Protein AF-A0AAX3BDI0-F1 (afdb_monomer_lite)

Foldseek 3Di:
DDDDDDDDDDDDDDDDDDDDDDDDDDDDDDDPDPPPDDDDDDDDDDPPPDDDDPDPDPDDDDDDDWAWAWKKKKKADPVGDIDIDIGGPPDDPDDDDDDPDFAKIKIWMWIATPVGDIDIDIDIDGGDPLFDWDWDDDPPYDTRTDRPPCVQWAWKAQQLDPCSQQPPSHWAGKDAPDPDWDWDQDPPHIWTWFWQQDWLRMKGWQRFQPALWKKKKWKKAWFPQDFWQEADCADFFKWKDDDQWIWTWGAHQPQLQQAGGTWTFQAGRNPTDIFHLGRHGTDGNCVVPVVDRGDIKMWMKIAHLCADPLRHGIFIDINLDTRGDSPDDPPDHSVGRDTDRIIMMGGIDRDDPGITMTIGTIIMGSHGDSGDPD

Secondary structure (DSSP, 8-state):
--------------------------------------------------S-----PPPP-----PPEEEEEEEEEETTS-EEEEEEETTS-S-------S-EEEEEEEEEEETT--EEEEEEEEEE-TT---EEEEETTTEEEEE----TTEEEEE--SSHHHHHS-SBS--EEESSS--EEEE-SSSEEEEEETT-TTSEEEEEEEE--SEEEEEEEEEEES--SBPPSS-S-EEEEEEETTEEEEEEEES--SSS-EEEEEEEEETTSS-EEEEESSS--BGGGT-TT-TTS-EEEEEEEETT--TTS-SEEEEETTEE-S-TTS---S-TT----EEEEEEEEEE---SS-EEEEEEEEEESS-------

pLDDT: mean 76.0, std 21.39, range [24.3, 98.38]

Organism: NCBI:txid2828656

Sequence (374 aa):
MKTSKWWLVLGMVLVLLGGCGLNPASDSSEEVYDLEKATVVVELSTGNVSGGGSGISPSVIEVEELLIMGATIALSNSLGWGEVKSWTRGDPMVFTFQVPRKGIYTLTVTDWDTAGHTNVATAVIHVAAGSNYRIRVTLGGVIYIEGEDLSGLTFYSSFDDLGSTLSPLVGPRGYATTTNLSFVAGKFGNAYYAPYNVDFGIVYSNFVLPSTEGCIEFWAKLVNPPVNIPVGDAPVFVRIGEGNYEYRVLFNANDGVGGSGLCGNVHASGDGLAMVTLATGGSRYSDILSSGVTNWNHYALVWRSDGFEDGRRARLYLNGQVVSPSSYRDTLGPADIPGFTNAVIQILQNVNSSGGVIIDELRIWSYAKTNFSL

Structure (mmCIF, N/CA/C/O backbone):
data_AF-A0AAX3BDI0-F1
#
_entry.id   AF-A0AAX3BDI0-F1
#
loop_
_atom_site.group_PDB
_atom_site.id
_atom_site.type_symbol
_atom_site.label_atom_id
_atom_site.label_alt_id
_atom_site.label_comp_id
_atom_site.label_asym_id
_atom_site.label_entity_id
_atom_site.label_seq_id
_atom_site.pdbx_PDB_ins_code
_atom_site.Cartn_x
_atom_site.Cartn_y
_atom_site.Cartn_z
_atom_site.occupancy
_atom_site.B_iso_or_equiv
_atom_site.auth_seq_id
_atom_site.auth_comp_id
_atom_site.auth_asym_id
_atom_site.auth_atom_id
_atom_site.pdbx_PDB_model_num
ATOM 1 N N . MET A 1 1 ? 18.589 -45.423 75.279 1.00 33.47 1 MET A N 1
ATOM 2 C CA . MET A 1 1 ? 20.052 -45.631 75.225 1.00 33.47 1 MET A CA 1
ATOM 3 C C . MET A 1 1 ? 20.564 -45.129 73.883 1.00 33.47 1 MET A C 1
ATOM 5 O O . MET A 1 1 ? 20.034 -45.576 72.882 1.00 33.47 1 MET A O 1
ATOM 9 N N . LYS A 1 2 ? 21.562 -44.228 73.929 1.00 30.11 2 LYS A N 1
ATOM 10 C CA . LYS A 1 2 ? 22.650 -43.975 72.952 1.00 30.11 2 LYS A CA 1
ATOM 11 C C . LYS A 1 2 ? 22.264 -43.580 71.503 1.00 30.11 2 LYS A C 1
ATOM 13 O O . LYS A 1 2 ? 21.779 -44.413 70.761 1.00 30.11 2 LYS A O 1
ATOM 18 N N . THR A 1 3 ? 22.317 -42.274 71.163 1.00 32.31 3 THR A N 1
ATOM 19 C CA . THR A 1 3 ? 23.408 -41.529 70.436 1.00 32.31 3 THR A CA 1
ATOM 20 C C . THR A 1 3 ? 23.387 -41.782 68.911 1.00 32.31 3 THR A C 1
ATOM 22 O O . THR A 1 3 ? 23.175 -42.915 68.528 1.00 32.31 3 THR A O 1
ATOM 25 N N . SER A 1 4 ? 23.604 -40.862 67.957 1.00 29.31 4 SER A N 1
ATOM 26 C CA . SER A 1 4 ? 24.269 -39.543 67.924 1.00 29.31 4 SER A CA 1
ATOM 27 C C . SER A 1 4 ? 24.145 -38.883 66.528 1.00 29.31 4 SER A C 1
ATOM 29 O O . SER A 1 4 ? 24.325 -39.558 65.526 1.00 29.31 4 SER A O 1
ATOM 31 N N . LYS A 1 5 ? 23.924 -37.559 66.524 1.00 31.33 5 LYS A N 1
ATOM 32 C CA . LYS A 1 5 ? 24.609 -36.459 65.790 1.00 31.33 5 LYS A CA 1
ATOM 33 C C . LYS A 1 5 ? 25.131 -36.600 64.326 1.00 31.33 5 LYS A C 1
ATOM 35 O O . LYS A 1 5 ? 26.067 -37.348 64.093 1.00 31.33 5 LYS A O 1
ATOM 40 N N . TRP A 1 6 ? 24.626 -35.669 63.485 1.00 28.66 6 TRP A N 1
ATOM 41 C CA . TRP A 1 6 ? 25.236 -34.763 62.463 1.00 28.66 6 TRP A CA 1
ATOM 42 C C . TRP A 1 6 ? 26.237 -35.277 61.406 1.00 28.66 6 TRP A C 1
ATOM 44 O O . TRP A 1 6 ? 27.202 -35.927 61.768 1.00 28.66 6 TRP A O 1
ATOM 54 N N . TRP A 1 7 ? 26.076 -34.852 60.134 1.00 27.02 7 TRP A N 1
ATOM 55 C CA . TRP A 1 7 ? 26.918 -33.858 59.417 1.00 27.02 7 TRP A CA 1
ATOM 56 C C . TRP A 1 7 ? 26.268 -33.407 58.088 1.00 27.02 7 TRP A C 1
ATOM 58 O O . TRP A 1 7 ? 25.501 -34.136 57.467 1.00 27.02 7 TRP A O 1
ATOM 68 N N . LEU A 1 8 ? 26.599 -32.175 57.699 1.00 29.91 8 LEU A N 1
ATOM 69 C CA . LEU A 1 8 ? 26.228 -31.418 56.501 1.00 29.91 8 LEU A CA 1
ATOM 70 C C . LEU A 1 8 ? 27.447 -31.363 55.566 1.00 29.91 8 LEU A C 1
ATOM 72 O O . LEU A 1 8 ? 28.522 -31.062 56.076 1.00 29.91 8 LEU A O 1
ATOM 76 N N . VAL A 1 9 ? 27.301 -31.575 54.249 1.00 26.27 9 VAL A N 1
ATOM 77 C CA . VAL A 1 9 ? 28.289 -31.145 53.231 1.00 26.27 9 VAL A CA 1
ATOM 78 C C . VAL A 1 9 ? 27.590 -30.805 51.902 1.00 26.27 9 VAL A C 1
ATOM 80 O O . VAL A 1 9 ? 26.882 -31.631 51.332 1.00 26.27 9 VAL A O 1
ATOM 83 N N . LEU A 1 10 ? 27.823 -29.574 51.433 1.00 30.25 10 LEU A N 1
ATOM 84 C CA . LEU A 1 10 ? 27.573 -29.051 50.084 1.00 30.25 10 LEU A CA 1
ATOM 85 C C . LEU A 1 10 ? 28.605 -29.604 49.081 1.00 30.25 10 LEU A C 1
ATOM 87 O O . LEU A 1 10 ? 29.779 -29.713 49.425 1.00 30.25 10 LEU A O 1
ATOM 91 N N . GLY A 1 11 ? 28.219 -29.797 47.817 1.00 24.30 11 GLY A N 1
ATOM 92 C CA . GLY A 1 11 ? 29.173 -30.016 46.723 1.00 24.30 11 GLY A CA 1
ATOM 93 C C . GLY A 1 11 ? 28.582 -29.737 45.340 1.00 24.30 11 GLY A C 1
ATOM 94 O O . GLY A 1 11 ? 27.805 -30.537 44.831 1.00 24.30 11 GLY A O 1
ATOM 95 N N . MET A 1 12 ? 28.970 -28.604 44.741 1.00 25.91 12 MET A N 1
ATOM 96 C CA . MET A 1 12 ? 28.861 -28.324 43.301 1.00 25.91 12 MET A CA 1
ATOM 97 C C . MET A 1 12 ? 29.691 -29.329 42.492 1.00 25.91 12 MET A C 1
ATOM 99 O O . MET A 1 12 ? 30.822 -29.624 42.875 1.00 25.91 12 MET A O 1
ATOM 103 N N . VAL A 1 13 ? 29.200 -29.725 41.314 1.00 26.25 13 VAL A N 1
ATOM 104 C CA . VAL A 1 13 ? 30.044 -30.200 40.206 1.00 26.25 13 VAL A CA 1
ATOM 105 C C . VAL A 1 13 ? 29.575 -29.546 38.906 1.00 26.25 13 VAL A C 1
ATOM 107 O O . VAL A 1 13 ? 28.442 -29.724 38.469 1.00 26.25 13 VAL A O 1
ATOM 110 N N . LEU A 1 14 ? 30.489 -28.776 38.318 1.00 27.55 14 LEU A N 1
ATOM 111 C CA . LEU A 1 14 ? 30.493 -28.274 36.949 1.00 27.55 14 LEU A CA 1
ATOM 112 C C . LEU A 1 14 ? 31.267 -29.288 36.090 1.00 27.55 14 LEU A C 1
ATOM 114 O O . LEU A 1 14 ? 32.391 -29.634 36.453 1.00 27.55 14 LEU A O 1
ATOM 118 N N . VAL A 1 15 ? 30.720 -29.715 34.950 1.00 29.55 15 VAL A N 1
ATOM 119 C CA . VAL A 1 15 ? 31.495 -30.326 33.855 1.00 29.55 15 VAL A CA 1
ATOM 120 C C . VAL A 1 15 ? 31.016 -29.735 32.531 1.00 29.55 15 VAL A C 1
ATOM 122 O O . VAL A 1 15 ? 29.820 -29.669 32.260 1.00 29.55 15 VAL A O 1
ATOM 125 N N . LEU A 1 16 ? 31.984 -29.291 31.735 1.00 31.30 16 LEU A N 1
ATOM 126 C CA . LEU A 1 16 ? 31.862 -28.716 30.399 1.00 31.30 16 LEU A CA 1
ATOM 127 C C . LEU A 1 16 ? 32.760 -29.530 29.449 1.00 31.30 16 LEU A C 1
ATOM 129 O O . LEU A 1 16 ? 33.769 -30.077 29.897 1.00 31.30 16 LEU A O 1
ATOM 133 N N . LEU A 1 17 ? 32.428 -29.467 28.150 1.00 31.08 17 LEU A N 1
ATOM 134 C CA . LEU A 1 17 ? 33.093 -30.017 26.947 1.00 31.08 17 LEU A CA 1
ATOM 135 C C . LEU A 1 17 ? 32.671 -31.457 26.602 1.00 31.08 17 LEU A C 1
ATOM 137 O O . LEU A 1 17 ? 32.695 -32.331 27.453 1.00 31.08 17 LEU A O 1
ATOM 141 N N . GLY A 1 18 ? 32.303 -31.817 25.372 1.00 28.11 18 GLY A N 1
ATOM 142 C CA . GLY A 1 18 ? 32.264 -31.137 24.076 1.00 28.11 18 GLY A CA 1
ATOM 143 C C . GLY A 1 18 ? 32.027 -32.210 22.997 1.00 28.11 18 GLY A C 1
ATOM 144 O O . GLY A 1 18 ? 32.357 -33.374 23.215 1.00 28.11 18 GLY A O 1
ATOM 145 N N . GLY A 1 19 ? 31.453 -31.853 21.848 1.00 27.28 19 GLY A N 1
ATOM 146 C CA . GLY A 1 19 ? 31.244 -32.814 20.760 1.00 27.28 19 GLY A CA 1
ATOM 147 C C . GLY A 1 19 ? 30.563 -32.201 19.544 1.00 27.28 19 GLY A C 1
ATOM 148 O O . GLY A 1 19 ? 29.343 -32.148 19.471 1.00 27.28 19 GLY A O 1
ATOM 149 N N . CYS A 1 20 ? 31.379 -31.725 18.607 1.00 29.61 20 CYS A N 1
ATOM 150 C CA . CYS A 1 20 ? 30.987 -31.219 17.298 1.00 29.61 20 CYS A CA 1
ATOM 151 C C . CYS A 1 20 ? 30.511 -32.359 16.376 1.00 29.61 20 CYS A C 1
ATOM 153 O O . CYS A 1 20 ? 31.120 -33.427 16.361 1.00 29.61 20 CYS A O 1
ATOM 155 N N . GLY A 1 21 ? 29.505 -32.097 15.539 1.00 27.98 21 GLY A N 1
ATOM 156 C CA . GLY A 1 21 ? 29.094 -32.970 14.434 1.00 27.98 21 GLY A CA 1
ATOM 157 C C . GLY A 1 21 ? 28.133 -32.247 13.488 1.00 27.98 21 GLY A C 1
ATOM 158 O O . GLY A 1 21 ? 27.065 -31.817 13.903 1.00 27.98 21 GLY A O 1
ATOM 159 N N . LEU A 1 22 ? 28.563 -32.063 12.240 1.00 30.66 22 LEU A N 1
ATOM 160 C CA . LEU A 1 22 ? 27.926 -31.309 11.154 1.00 30.66 22 LEU A CA 1
ATOM 161 C C . LEU A 1 22 ? 26.772 -32.082 10.471 1.00 30.66 22 LEU A C 1
ATOM 163 O O . LEU A 1 22 ? 26.974 -33.248 10.158 1.00 30.66 22 LEU A O 1
ATOM 167 N N . ASN A 1 23 ? 25.657 -31.369 10.203 1.00 38.62 23 ASN A N 1
ATOM 168 C CA . ASN A 1 23 ? 24.701 -31.350 9.057 1.00 38.62 23 ASN A CA 1
ATOM 169 C C . ASN A 1 23 ? 24.274 -32.647 8.310 1.00 38.62 23 ASN A C 1
ATOM 171 O O . ASN A 1 23 ? 25.093 -33.543 8.148 1.00 38.62 23 ASN A O 1
ATOM 175 N N . PRO A 1 24 ? 23.046 -32.728 7.721 1.00 38.94 24 PRO A N 1
ATOM 176 C CA . PRO A 1 24 ? 22.259 -31.612 7.167 1.00 38.94 24 PRO A CA 1
ATOM 177 C C . PRO A 1 24 ? 20.773 -31.555 7.581 1.00 38.94 24 PRO A C 1
ATOM 179 O O . PRO A 1 24 ? 20.139 -32.562 7.881 1.00 38.94 24 PRO A O 1
ATOM 182 N N . ALA A 1 25 ? 20.208 -30.346 7.534 1.00 33.38 25 ALA A N 1
ATOM 183 C CA . ALA A 1 25 ? 18.773 -30.115 7.633 1.00 33.38 25 ALA A CA 1
ATOM 184 C C . ALA A 1 25 ? 18.079 -30.557 6.336 1.00 33.38 25 ALA A C 1
ATOM 186 O O . ALA A 1 25 ? 18.354 -30.023 5.260 1.00 33.38 25 ALA A O 1
ATOM 187 N N . SER A 1 26 ? 17.172 -31.520 6.464 1.00 35.97 26 SER A N 1
ATOM 188 C CA . SER A 1 26 ? 16.143 -31.823 5.481 1.00 35.97 26 SER A CA 1
ATOM 189 C C . SER A 1 26 ? 14.778 -31.700 6.143 1.00 35.97 26 SER A C 1
ATOM 191 O O . SER A 1 26 ? 14.527 -32.336 7.162 1.00 35.97 26 SER A O 1
ATOM 193 N N . ASP A 1 27 ? 13.931 -30.958 5.447 1.00 33.41 27 ASP A N 1
ATOM 194 C CA . ASP A 1 27 ? 12.484 -31.097 5.358 1.00 33.41 27 ASP A CA 1
ATOM 195 C C . ASP A 1 27 ? 11.575 -30.569 6.479 1.00 33.41 27 ASP A C 1
ATOM 197 O O . ASP A 1 27 ? 11.623 -30.971 7.638 1.00 33.41 27 ASP A O 1
ATOM 201 N N . SER A 1 28 ? 10.694 -29.682 6.009 1.00 41.59 28 SER A N 1
ATOM 202 C CA . SER A 1 28 ? 9.282 -29.526 6.356 1.00 41.59 28 SER A CA 1
ATOM 203 C C . SER A 1 28 ? 8.865 -29.613 7.827 1.00 41.59 28 SER A C 1
ATOM 205 O O . SER A 1 28 ? 8.719 -30.694 8.395 1.00 41.59 28 SER A O 1
ATOM 207 N N . SER A 1 29 ? 8.443 -28.485 8.383 1.00 32.16 29 SER A N 1
ATOM 208 C CA . SER A 1 29 ? 7.093 -28.378 8.956 1.00 32.16 29 SER A CA 1
ATOM 209 C C . SER A 1 29 ? 6.759 -26.922 9.247 1.00 32.16 29 SER A C 1
ATOM 211 O O . SER A 1 29 ? 7.614 -26.110 9.589 1.00 32.16 29 SER A O 1
ATOM 213 N N . GLU A 1 30 ? 5.491 -26.618 9.010 1.00 45.38 30 GLU A N 1
ATOM 214 C CA . GLU A 1 30 ? 4.788 -25.415 9.418 1.00 45.38 30 GLU A CA 1
ATOM 215 C C . GLU A 1 30 ? 5.042 -25.096 10.895 1.00 45.38 30 GLU A C 1
ATOM 217 O O . GLU A 1 30 ? 4.866 -25.957 11.750 1.00 45.38 30 GLU A O 1
ATOM 222 N N . GLU A 1 31 ? 5.320 -23.833 11.202 1.00 29.67 31 GLU A N 1
ATOM 223 C CA . GLU A 1 31 ? 4.918 -23.258 12.484 1.00 29.67 31 GLU A CA 1
ATOM 224 C C . GLU A 1 31 ? 4.222 -21.924 12.215 1.00 29.67 31 GLU A C 1
ATOM 226 O O . GLU A 1 31 ? 4.807 -20.844 12.250 1.00 29.67 31 GLU A O 1
ATOM 231 N N . VAL A 1 32 ? 2.928 -22.024 11.909 1.00 42.41 32 VAL A N 1
ATOM 232 C CA . VAL A 1 32 ? 1.974 -20.983 12.283 1.00 42.41 32 VAL A CA 1
ATOM 233 C C . VAL A 1 32 ? 1.646 -21.232 13.746 1.00 42.41 32 VAL A C 1
ATOM 235 O O . VAL A 1 32 ? 0.869 -22.129 14.051 1.00 42.41 32 VAL A O 1
ATOM 238 N N . TYR A 1 33 ? 2.212 -20.428 14.638 1.00 28.06 33 TYR A N 1
ATOM 239 C CA . TYR A 1 33 ? 1.617 -20.197 15.947 1.00 28.06 33 TYR A CA 1
ATOM 240 C C . TYR A 1 33 ? 1.778 -18.724 16.306 1.00 28.06 33 TYR A C 1
ATOM 242 O O . TYR A 1 33 ? 2.798 -18.296 16.845 1.00 28.06 33 TYR A O 1
ATOM 250 N N . ASP A 1 34 ? 0.731 -17.951 16.024 1.00 35.03 34 ASP A N 1
ATOM 251 C CA . ASP A 1 34 ? 0.407 -16.806 16.865 1.00 35.03 34 ASP A CA 1
ATOM 252 C C . ASP A 1 34 ? 0.008 -17.413 18.217 1.00 35.03 34 ASP A C 1
ATOM 254 O O . ASP A 1 34 ? -1.108 -17.901 18.401 1.00 35.03 34 ASP A O 1
ATOM 258 N N . LEU A 1 35 ? 0.985 -17.582 19.113 1.00 33.31 35 LEU A N 1
ATOM 259 C CA . LEU A 1 35 ? 0.712 -18.051 20.465 1.00 33.31 35 LEU A CA 1
ATOM 260 C C . LEU A 1 35 ? -0.035 -16.920 21.169 1.00 33.31 35 LEU A C 1
ATOM 262 O O . LEU A 1 35 ? 0.588 -16.063 21.800 1.00 33.31 35 LEU A O 1
ATOM 266 N N . GLU A 1 36 ? -1.364 -16.936 21.063 1.00 35.44 36 GLU A N 1
ATOM 267 C CA . GLU A 1 36 ? -2.259 -16.303 22.022 1.00 35.44 36 GLU A CA 1
ATOM 268 C C . GLU A 1 36 ? -1.800 -16.748 23.415 1.00 35.44 36 GLU A C 1
ATOM 270 O O . GLU A 1 36 ? -2.020 -17.878 23.858 1.00 35.44 36 GLU A O 1
ATOM 275 N N . LYS A 1 37 ? -1.041 -15.887 24.094 1.00 36.41 37 LYS A N 1
ATOM 276 C CA . LYS A 1 37 ? -0.577 -16.175 25.446 1.00 36.41 37 LYS A CA 1
ATOM 277 C C . LYS A 1 37 ? -1.773 -16.018 26.373 1.00 36.41 37 LYS A C 1
ATOM 279 O O . LYS A 1 37 ? -2.131 -14.902 26.740 1.00 36.41 37 LYS A O 1
ATOM 284 N N . ALA A 1 38 ? -2.373 -17.135 26.765 1.00 41.88 38 ALA A N 1
ATOM 285 C CA . ALA A 1 38 ? -3.338 -17.156 27.852 1.00 41.88 38 ALA A CA 1
ATOM 286 C C . ALA A 1 38 ? -2.635 -16.770 29.164 1.00 41.88 38 ALA A C 1
ATOM 288 O O . ALA A 1 38 ? -1.610 -17.350 29.534 1.00 41.88 38 ALA A O 1
ATOM 289 N N . THR A 1 39 ? -3.181 -15.783 29.871 1.00 40.84 39 THR A N 1
ATOM 290 C CA . THR A 1 39 ? -2.738 -15.448 31.227 1.00 40.84 39 THR A CA 1
ATOM 291 C C . THR A 1 39 ? -3.522 -16.308 32.209 1.00 40.84 39 THR A C 1
ATOM 293 O O . THR A 1 39 ? -4.742 -16.208 32.280 1.00 40.84 39 THR A O 1
ATOM 296 N N . VAL A 1 40 ? -2.828 -17.157 32.969 1.00 43.81 40 VAL A N 1
ATOM 297 C CA . VAL A 1 40 ? -3.426 -17.950 34.053 1.00 43.81 40 VAL A CA 1
ATOM 298 C C . VAL A 1 40 ? -3.150 -17.239 35.373 1.00 43.81 40 VAL A C 1
ATOM 300 O O . VAL A 1 40 ? -1.995 -17.119 35.785 1.00 43.81 40 VAL A O 1
ATOM 303 N N . VAL A 1 41 ? -4.204 -16.769 36.038 1.00 45.06 41 VAL A N 1
ATOM 304 C CA . VAL A 1 41 ? -4.122 -16.202 37.390 1.00 45.06 41 VAL A CA 1
ATOM 305 C C . VAL A 1 41 ? -4.398 -17.316 38.398 1.00 45.06 41 VAL A C 1
ATOM 307 O O . VAL A 1 41 ? -5.408 -18.006 38.300 1.00 45.06 41 VAL A O 1
ATOM 310 N N . VAL A 1 42 ? -3.490 -17.513 39.357 1.00 45.44 42 VAL A N 1
ATOM 311 C CA . VAL A 1 42 ? -3.639 -18.509 40.429 1.00 45.44 42 VAL A CA 1
ATOM 312 C C . VAL A 1 42 ? -3.895 -17.781 41.741 1.00 45.44 42 VAL A C 1
ATOM 314 O O . VAL A 1 42 ? -2.981 -17.182 42.310 1.00 45.44 42 VAL A O 1
ATOM 317 N N . GLU A 1 43 ? -5.126 -17.855 42.238 1.00 46.03 43 GLU A N 1
ATOM 318 C CA . GLU A 1 43 ? -5.471 -17.399 43.583 1.00 46.03 43 GLU A CA 1
ATOM 319 C C . GLU A 1 43 ? -5.391 -18.563 44.579 1.00 46.03 43 GLU A C 1
ATOM 321 O O . GLU A 1 43 ? -5.958 -19.635 44.370 1.00 46.03 43 GLU A O 1
ATOM 326 N N . LEU A 1 44 ? -4.672 -18.361 45.686 1.00 43.88 44 LEU A N 1
ATOM 327 C CA . LEU A 1 44 ? -4.572 -19.344 46.763 1.00 43.88 44 LEU A CA 1
ATOM 328 C C . LEU A 1 44 ? -5.549 -18.976 47.881 1.00 43.88 44 LEU A C 1
ATOM 330 O O . LEU A 1 44 ? -5.362 -17.983 48.581 1.00 43.88 44 LEU A O 1
ATOM 334 N N . SER A 1 45 ? -6.562 -19.816 48.082 1.00 50.56 45 SER A N 1
ATOM 335 C CA . SER A 1 45 ? -7.476 -19.741 49.222 1.00 50.56 45 SER A CA 1
ATOM 336 C C . SER A 1 45 ? -7.095 -20.792 50.263 1.00 50.56 45 SER A C 1
ATOM 338 O O . SER A 1 45 ? -7.018 -21.985 49.967 1.00 50.56 45 SER A O 1
ATOM 340 N N . THR A 1 46 ? -6.878 -20.374 51.511 1.00 49.28 46 THR A N 1
ATOM 341 C CA . THR A 1 46 ? -6.896 -21.307 52.640 1.00 49.28 46 THR A CA 1
ATOM 342 C C . THR A 1 46 ? -8.335 -21.415 53.119 1.00 49.28 46 THR A C 1
ATOM 344 O O . THR A 1 46 ? -8.836 -20.504 53.780 1.00 49.28 46 THR A O 1
ATOM 347 N N . GLY A 1 47 ? -9.014 -22.516 52.793 1.00 51.56 47 GLY A N 1
ATOM 348 C CA . GLY A 1 47 ? -10.318 -22.800 53.384 1.00 51.56 47 GLY A CA 1
ATOM 349 C C . GLY A 1 47 ? -10.208 -22.740 54.909 1.00 51.56 47 GLY A C 1
ATOM 350 O O . GLY A 1 47 ? -9.338 -23.388 55.492 1.00 51.56 47 GLY A O 1
ATOM 351 N N . ASN A 1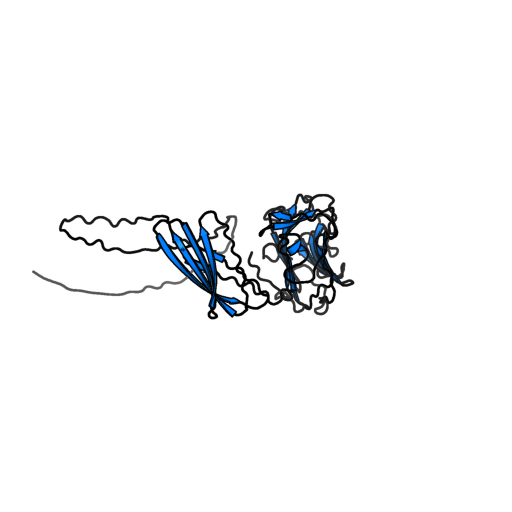 48 ? -11.057 -21.946 55.565 1.00 50.47 48 ASN A N 1
ATOM 352 C CA . ASN A 1 48 ? -11.161 -21.961 57.020 1.00 50.47 48 ASN A CA 1
ATOM 353 C C . ASN A 1 48 ? -11.624 -23.358 57.454 1.00 50.47 48 ASN A C 1
ATOM 355 O O . ASN A 1 48 ? -12.813 -23.666 57.411 1.00 50.47 48 ASN A O 1
ATOM 359 N N . VAL A 1 49 ? -10.689 -24.215 57.873 1.00 52.94 49 VAL A N 1
ATOM 360 C CA . VAL A 1 49 ? -11.007 -25.521 58.463 1.00 52.94 49 VAL A CA 1
ATOM 361 C C . VAL A 1 49 ? -11.449 -25.295 59.907 1.00 52.94 49 VAL A C 1
ATOM 363 O O . VAL A 1 49 ? -10.716 -25.540 60.863 1.00 52.94 49 VAL A O 1
ATOM 366 N N . SER A 1 50 ? -12.661 -24.776 60.087 1.00 51.47 50 SER A N 1
ATOM 367 C CA . SER A 1 50 ? -13.331 -24.791 61.382 1.00 51.47 50 SER A CA 1
ATOM 368 C C . SER A 1 50 ? -14.054 -26.128 61.551 1.00 51.47 50 SER A C 1
ATOM 370 O O . SER A 1 50 ? -15.194 -26.277 61.120 1.00 51.47 50 SER A O 1
ATOM 372 N N . GLY A 1 51 ? -13.400 -27.103 62.184 1.00 53.47 51 GLY A N 1
ATOM 373 C CA . GLY A 1 51 ? -14.074 -28.298 62.702 1.00 53.47 51 GLY A CA 1
ATOM 374 C C . GLY A 1 51 ? -13.248 -29.568 62.559 1.00 53.47 51 GLY A C 1
ATOM 375 O O . GLY A 1 51 ? -12.967 -30.015 61.454 1.00 53.47 51 GLY A O 1
ATOM 376 N N . GLY A 1 52 ? -12.854 -30.146 63.695 1.00 53.28 52 GLY A N 1
ATOM 377 C CA . GLY A 1 52 ? -12.024 -31.343 63.761 1.00 53.28 52 GLY A CA 1
ATOM 378 C C . GLY A 1 52 ? -12.664 -32.555 63.084 1.00 53.28 52 GLY A C 1
ATOM 379 O O . GLY A 1 52 ? -13.736 -33.011 63.468 1.00 53.28 52 GLY A O 1
ATOM 380 N N . GLY A 1 53 ? -11.955 -33.101 62.105 1.00 50.09 53 GLY A N 1
ATOM 381 C CA . GLY A 1 53 ? -12.262 -34.360 61.443 1.00 50.09 53 GLY A CA 1
ATOM 382 C C . GLY A 1 53 ? -11.152 -34.644 60.442 1.00 50.09 53 GLY A C 1
ATOM 383 O O . GLY A 1 53 ? -10.930 -33.863 59.526 1.00 50.09 53 GLY A O 1
ATOM 384 N N . SER A 1 54 ? -10.391 -35.713 60.667 1.00 50.41 54 SER A N 1
ATOM 385 C CA . SER A 1 54 ? -9.179 -36.068 59.926 1.00 50.41 54 SER A CA 1
ATOM 386 C C . SER A 1 54 ? -9.480 -36.565 58.506 1.00 50.41 54 SER A C 1
ATOM 388 O O . SER A 1 54 ? -9.362 -37.754 58.213 1.00 50.41 54 SER A O 1
ATOM 390 N N . GLY A 1 55 ? -9.857 -35.650 57.621 1.00 50.41 55 GLY A N 1
ATOM 391 C CA . GLY A 1 55 ? -9.883 -35.858 56.180 1.00 50.41 55 GLY A CA 1
ATOM 392 C C . GLY A 1 55 ? -9.150 -34.703 55.520 1.00 50.41 55 GLY A C 1
ATOM 393 O O . GLY A 1 55 ? -9.689 -33.607 55.429 1.00 50.41 55 GLY A O 1
ATOM 394 N N . ILE A 1 56 ? -7.905 -34.923 55.099 1.00 51.88 56 ILE A N 1
ATOM 395 C CA . ILE A 1 56 ? -7.227 -33.984 54.204 1.00 51.88 56 ILE A CA 1
ATOM 396 C C . ILE A 1 56 ? -7.945 -34.124 52.862 1.00 51.88 56 ILE A C 1
ATOM 398 O O . ILE A 1 56 ? -7.719 -35.102 52.149 1.00 51.88 56 ILE A O 1
ATOM 402 N N . SER A 1 57 ? -8.858 -33.205 52.544 1.00 53.09 57 SER A N 1
ATOM 403 C CA . SER A 1 57 ? -9.400 -33.123 51.189 1.00 53.09 57 SER A CA 1
ATOM 404 C C . SER A 1 57 ? -8.241 -32.806 50.240 1.00 53.09 57 SER A C 1
ATOM 406 O O . SER A 1 57 ? -7.470 -31.886 50.533 1.00 53.09 57 SER A O 1
ATOM 408 N N . PRO A 1 58 ? -8.061 -33.560 49.142 1.00 46.38 58 PRO A N 1
ATOM 409 C CA . PRO A 1 58 ? -7.047 -33.227 48.153 1.00 46.38 58 PRO A CA 1
ATOM 410 C C . PRO A 1 58 ? -7.302 -31.810 47.631 1.00 46.38 58 PRO A C 1
ATOM 412 O O . PRO A 1 58 ? -8.452 -31.415 47.447 1.00 46.38 58 PRO A O 1
ATOM 415 N N . SER A 1 59 ? -6.236 -31.040 47.408 1.00 48.53 59 SER A N 1
ATOM 416 C CA . SER A 1 59 ? -6.338 -29.764 46.702 1.00 48.53 59 SER A CA 1
ATOM 417 C C . SER A 1 59 ? -6.935 -30.021 45.319 1.00 48.53 59 SER A C 1
ATOM 419 O O . SER A 1 59 ? -6.361 -30.772 44.531 1.00 48.53 59 SER A O 1
ATOM 421 N N . VAL A 1 60 ? -8.095 -29.431 45.047 1.00 46.97 60 VAL A N 1
ATOM 422 C CA . VAL A 1 60 ? -8.736 -29.460 43.730 1.00 46.97 60 VAL A CA 1
ATOM 423 C C . VAL A 1 60 ? -8.358 -28.164 43.015 1.00 46.97 60 VAL A C 1
ATOM 425 O O . VAL A 1 60 ? -8.477 -27.089 43.596 1.00 46.97 60 VAL A O 1
ATOM 428 N N . ILE A 1 61 ? -7.853 -28.275 41.785 1.00 46.97 61 ILE A N 1
ATOM 429 C CA . ILE A 1 61 ? -7.651 -27.139 40.880 1.00 46.97 61 ILE A CA 1
ATOM 430 C C . ILE A 1 61 ? -8.849 -27.142 39.935 1.00 46.97 61 ILE A C 1
ATOM 432 O O . ILE A 1 61 ? -8.989 -28.062 39.130 1.00 46.97 61 ILE A O 1
ATOM 436 N N . GLU A 1 62 ? -9.712 -26.141 40.057 1.00 47.72 62 GLU A N 1
ATOM 437 C CA . GLU A 1 62 ? -10.814 -25.910 39.124 1.00 47.72 62 GLU A CA 1
ATOM 438 C C . GLU A 1 62 ? -10.381 -24.806 38.154 1.00 47.72 62 GLU A C 1
ATOM 440 O O . GLU A 1 62 ? -9.903 -23.754 38.576 1.00 47.72 62 GLU A O 1
ATOM 445 N N . VAL A 1 63 ? -10.476 -25.079 36.852 1.00 46.72 63 VAL A N 1
ATOM 446 C CA . VAL A 1 63 ? -10.180 -24.114 35.787 1.00 46.72 63 VAL A CA 1
ATOM 447 C C . VAL A 1 63 ? -11.497 -23.814 35.091 1.00 46.72 63 VAL A C 1
ATOM 449 O O . VAL A 1 63 ? -12.090 -24.712 34.493 1.00 46.72 63 VAL A O 1
ATOM 452 N N . GLU A 1 64 ? -11.951 -22.569 35.183 1.00 56.03 64 GLU A N 1
ATOM 453 C CA . GLU A 1 64 ? -13.129 -22.080 34.470 1.00 56.03 64 GLU A CA 1
ATOM 454 C C . GLU A 1 64 ? -12.687 -21.104 33.377 1.00 56.03 64 GLU A C 1
ATOM 456 O O . GLU A 1 64 ? -11.883 -20.202 33.615 1.00 56.03 64 GLU A O 1
ATOM 461 N N . GLU A 1 65 ? -13.197 -21.299 32.162 1.00 51.91 65 GLU A N 1
ATOM 462 C CA . GLU A 1 65 ? -13.037 -20.333 31.080 1.00 51.91 65 GLU A CA 1
ATOM 463 C C . GLU A 1 65 ? -14.042 -19.198 31.289 1.00 51.91 65 GLU A C 1
ATOM 465 O O . GLU A 1 65 ? -15.254 -19.403 31.211 1.00 51.91 65 GLU A O 1
ATOM 470 N N . LEU A 1 66 ? -13.540 -17.994 31.563 1.00 65.31 66 LEU A N 1
ATOM 471 C CA . LEU A 1 66 ? -14.379 -16.819 31.765 1.00 65.31 66 LEU A CA 1
ATOM 472 C C . LEU A 1 66 ? -14.512 -16.040 30.459 1.00 65.31 66 LEU A C 1
ATOM 474 O O . LEU A 1 66 ? -13.528 -15.631 29.844 1.00 65.31 66 LEU A O 1
ATOM 478 N N . LEU A 1 67 ? -15.756 -15.834 30.030 1.00 73.75 67 LEU A N 1
ATOM 479 C CA . LEU A 1 67 ? -16.063 -15.135 28.787 1.00 73.75 67 LEU A CA 1
ATOM 480 C C . LEU A 1 67 ? -16.183 -13.635 29.048 1.00 73.75 67 LEU A C 1
ATOM 482 O O . LEU A 1 67 ? -16.990 -13.215 29.876 1.00 73.75 67 LEU A O 1
ATOM 486 N N . ILE A 1 68 ? -15.454 -12.818 28.285 1.00 77.44 68 ILE A N 1
ATOM 487 C CA . ILE A 1 68 ? -15.630 -11.362 28.316 1.00 77.44 68 ILE A CA 1
ATOM 488 C C . ILE A 1 68 ? -17.020 -11.005 27.773 1.00 77.44 68 ILE A C 1
ATOM 490 O O . ILE A 1 68 ? -17.390 -11.365 26.651 1.00 77.44 68 ILE A O 1
ATOM 494 N N . MET A 1 69 ? -17.793 -10.289 28.585 1.00 85.62 69 MET A N 1
ATOM 495 C CA . MET A 1 69 ? -19.179 -9.912 28.306 1.00 85.62 69 MET A CA 1
ATOM 496 C C . MET A 1 69 ? -19.297 -8.509 27.717 1.00 85.62 69 MET A C 1
ATOM 498 O O . MET A 1 69 ? -20.215 -8.237 26.937 1.00 85.62 69 MET A O 1
ATOM 502 N N . GLY A 1 70 ? -18.363 -7.626 28.061 1.00 86.62 70 GLY A N 1
ATOM 503 C CA . GLY A 1 70 ? -18.306 -6.281 27.519 1.00 86.62 70 GLY A CA 1
ATOM 504 C C . GLY A 1 70 ? -17.059 -5.524 27.948 1.00 86.62 70 GLY A C 1
ATOM 505 O O . GLY A 1 70 ? -16.244 -6.016 28.730 1.00 86.62 70 GLY A O 1
ATOM 506 N N . ALA A 1 71 ? -16.912 -4.327 27.391 1.00 89.25 71 ALA A N 1
ATOM 507 C CA . ALA A 1 71 ? -15.840 -3.409 27.727 1.00 89.25 71 ALA A CA 1
ATOM 508 C C . ALA A 1 71 ? -16.278 -1.948 27.569 1.00 89.25 71 ALA A C 1
ATOM 510 O O . ALA A 1 71 ? -17.101 -1.610 26.719 1.00 89.25 71 ALA A O 1
ATOM 511 N N . THR A 1 72 ? -15.681 -1.056 28.352 1.00 92.19 72 THR A N 1
ATOM 512 C CA . THR A 1 72 ? -15.684 0.385 28.098 1.00 92.19 72 THR A CA 1
ATOM 513 C C . THR A 1 72 ? -14.297 0.827 27.666 1.00 92.19 72 THR A C 1
ATOM 515 O O . THR A 1 72 ? -13.312 0.532 28.341 1.00 92.19 72 THR A O 1
ATOM 518 N N . ILE A 1 73 ? -14.230 1.570 26.566 1.00 90.19 73 ILE A N 1
ATOM 519 C CA . ILE A 1 73 ? -13.011 2.163 26.027 1.00 90.19 73 ILE A CA 1
ATOM 520 C C . ILE A 1 73 ? -13.132 3.677 26.178 1.00 90.19 73 ILE A C 1
ATOM 522 O O . ILE A 1 73 ? -13.971 4.307 25.534 1.00 90.19 73 ILE A O 1
ATOM 526 N N . ALA A 1 74 ? -12.307 4.263 27.036 1.00 91.25 74 ALA A N 1
ATOM 527 C CA . ALA A 1 74 ? -12.297 5.688 27.327 1.00 91.25 74 ALA A CA 1
ATOM 528 C C . ALA A 1 74 ? -10.986 6.322 26.860 1.00 91.25 74 ALA A C 1
ATOM 530 O O . ALA A 1 74 ? -9.912 5.868 27.238 1.00 91.25 74 ALA A O 1
ATOM 531 N N . LEU A 1 75 ? -11.063 7.402 26.087 1.00 91.31 75 LEU A N 1
ATOM 532 C CA . LEU A 1 75 ? -9.911 8.228 25.733 1.00 91.31 75 LEU A CA 1
ATOM 533 C C . LEU A 1 75 ? -10.101 9.608 26.352 1.00 91.31 75 LEU A C 1
ATOM 535 O O . LEU A 1 75 ? -11.106 10.261 26.091 1.00 91.31 75 LEU A O 1
ATOM 539 N N . SER A 1 76 ? -9.155 10.062 27.170 1.00 93.25 76 SER A N 1
ATOM 540 C CA . SER A 1 76 ? -9.261 11.338 27.894 1.00 93.25 76 SER A CA 1
ATOM 541 C C . SER A 1 76 ? -7.935 12.090 27.946 1.00 93.25 76 SER A C 1
ATOM 543 O O . SER A 1 76 ? -6.891 11.513 27.664 1.00 93.25 76 SER A O 1
ATOM 545 N N . ASN A 1 77 ? -7.948 13.376 28.295 1.00 91.56 77 ASN A N 1
ATOM 546 C CA . ASN A 1 77 ? -6.738 14.153 28.571 1.00 91.56 77 ASN A CA 1
ATOM 547 C C . ASN A 1 77 ? -6.854 14.957 29.875 1.00 91.56 77 ASN A C 1
ATOM 549 O O . ASN A 1 77 ? -7.935 15.144 30.433 1.00 91.56 77 ASN A O 1
ATOM 553 N N . SER A 1 78 ? -5.727 15.497 30.341 1.00 85.50 78 SER A N 1
ATOM 554 C CA . SER A 1 78 ? -5.666 16.323 31.557 1.00 85.50 78 SER A CA 1
ATOM 555 C C . SER A 1 78 ? -6.366 17.684 31.435 1.00 85.50 78 SER A C 1
ATOM 557 O O . SER A 1 78 ? -6.516 18.388 32.429 1.00 85.50 78 SER A O 1
ATOM 559 N N . LEU A 1 79 ? -6.807 18.062 30.231 1.00 82.19 79 LEU A N 1
ATOM 560 C CA . LEU A 1 79 ? -7.514 19.314 29.952 1.00 82.19 79 LEU A CA 1
ATOM 561 C C . LEU A 1 79 ? -9.042 19.156 30.015 1.00 82.19 79 LEU A C 1
ATOM 563 O O . LEU A 1 79 ? -9.765 20.086 29.660 1.00 82.19 79 LEU A O 1
ATOM 567 N N . GLY A 1 80 ? -9.530 17.991 30.453 1.00 83.56 80 GLY A N 1
ATOM 568 C CA . GLY A 1 80 ? -10.950 17.729 30.683 1.00 83.56 80 GLY A CA 1
ATOM 569 C C . GLY A 1 80 ? -11.730 17.293 29.443 1.00 83.56 80 GLY A C 1
ATOM 570 O O . GLY A 1 80 ? -12.953 17.205 29.512 1.00 83.56 80 GLY A O 1
ATOM 571 N N . TRP A 1 81 ? -11.064 17.012 28.318 1.00 91.06 81 TRP A N 1
ATOM 572 C CA . TRP A 1 81 ? -11.718 16.318 27.209 1.00 91.06 81 TRP A CA 1
ATOM 573 C C . TRP A 1 81 ? -11.682 14.812 27.454 1.00 91.06 81 TRP A C 1
ATOM 575 O O . TRP A 1 81 ? -10.644 14.269 27.838 1.00 91.06 81 TRP A O 1
ATOM 585 N N . GLY A 1 82 ? -12.792 14.137 27.175 1.00 90.81 82 GLY A N 1
ATOM 586 C CA . GLY A 1 82 ? -12.834 12.689 27.123 1.00 90.81 82 GLY A CA 1
ATOM 587 C C . GLY A 1 82 ? -14.035 12.181 26.344 1.00 90.81 82 GLY A C 1
ATOM 588 O O . GLY A 1 82 ? -15.084 12.821 26.306 1.00 90.81 82 GLY A O 1
ATOM 589 N N . GLU A 1 83 ? -13.866 11.022 25.729 1.00 92.38 83 GLU A N 1
ATOM 590 C CA . GLU A 1 83 ? -14.918 10.274 25.056 1.00 92.38 83 GLU A CA 1
ATOM 591 C C . GLU A 1 83 ? -14.880 8.830 25.563 1.00 92.38 83 GLU A C 1
ATOM 593 O O . GLU A 1 83 ? -13.806 8.255 25.746 1.00 92.38 83 GLU A O 1
ATOM 598 N N . VAL A 1 84 ? -16.057 8.251 25.799 1.00 94.00 84 VAL A N 1
ATOM 599 C CA . VAL A 1 84 ? -16.215 6.866 26.252 1.00 94.00 84 VAL A CA 1
ATOM 600 C C . VAL A 1 84 ? -17.088 6.129 25.255 1.00 94.00 84 VAL A C 1
ATOM 602 O O . VAL A 1 84 ? -18.154 6.612 24.874 1.00 94.00 84 VAL A O 1
ATOM 605 N N . LYS A 1 85 ? -16.643 4.945 24.853 1.00 91.12 85 LYS A N 1
ATOM 606 C CA . LYS A 1 85 ? -17.400 4.015 24.022 1.00 91.12 85 LYS A CA 1
ATOM 607 C C . LYS A 1 85 ? -17.609 2.722 24.787 1.00 91.12 85 LYS A C 1
ATOM 609 O O . LYS A 1 85 ? -16.773 2.336 25.600 1.00 91.12 85 LYS A O 1
ATOM 614 N N . SER A 1 86 ? -18.740 2.081 24.538 1.00 91.75 86 SER A N 1
ATOM 615 C CA . SER A 1 86 ? -19.065 0.779 25.116 1.00 91.75 86 SER A CA 1
ATOM 616 C C . SER A 1 86 ? -19.050 -0.271 24.016 1.00 91.75 86 SER A C 1
ATOM 618 O O . SER A 1 86 ? -19.434 0.017 22.884 1.00 91.75 86 SER A O 1
ATOM 620 N N . TRP A 1 87 ? -18.600 -1.463 24.373 1.00 91.12 87 TRP A N 1
ATOM 621 C CA . TRP A 1 87 ? -18.613 -2.657 23.550 1.00 91.12 87 TRP A CA 1
ATOM 622 C C . TRP A 1 87 ? -19.318 -3.764 24.324 1.00 91.12 87 TRP A C 1
ATOM 624 O O . TRP A 1 87 ? -19.064 -3.966 25.513 1.00 91.12 87 TRP A O 1
ATOM 634 N N . THR A 1 88 ? -20.172 -4.502 23.639 1.00 88.62 88 THR A N 1
ATOM 635 C CA . THR A 1 88 ? -20.740 -5.761 24.104 1.00 88.62 88 THR A CA 1
ATOM 636 C C . THR A 1 88 ? -20.494 -6.841 23.065 1.00 88.62 88 THR A C 1
ATOM 638 O O . THR A 1 88 ? -20.232 -6.567 21.891 1.00 88.62 88 THR A O 1
ATOM 641 N N . ARG A 1 89 ? -20.558 -8.102 23.487 1.00 72.88 89 ARG A N 1
ATOM 642 C CA . ARG A 1 89 ? -20.335 -9.225 22.578 1.00 72.88 89 ARG A CA 1
ATOM 643 C C . ARG A 1 89 ? -21.308 -9.176 21.391 1.00 72.88 89 ARG A C 1
ATOM 645 O O . ARG A 1 89 ? -22.517 -9.278 21.570 1.00 72.88 89 ARG A O 1
ATOM 652 N N . GLY A 1 90 ? -20.754 -9.079 20.183 1.00 72.19 90 GLY A N 1
ATOM 653 C CA . GLY A 1 90 ? -21.506 -8.930 18.931 1.00 72.19 90 GLY A CA 1
ATOM 654 C C . GLY A 1 90 ? -21.370 -7.546 18.292 1.00 72.19 90 GLY A C 1
ATOM 655 O O . GLY A 1 90 ? -21.638 -7.412 17.099 1.00 72.19 90 GLY A O 1
ATOM 656 N N . ASP A 1 91 ? -20.890 -6.551 19.040 1.00 71.19 91 ASP A N 1
ATOM 657 C CA . ASP A 1 91 ? -20.564 -5.237 18.494 1.00 71.19 91 ASP A CA 1
ATOM 658 C C . ASP A 1 91 ? -19.271 -5.279 17.655 1.00 71.19 91 ASP A C 1
ATOM 660 O O . ASP A 1 91 ? -18.397 -6.129 17.884 1.00 71.19 91 ASP A O 1
ATOM 664 N N . PRO A 1 92 ? -19.097 -4.342 16.702 1.00 71.75 92 PRO A N 1
ATOM 665 C CA . PRO A 1 92 ? -17.854 -4.191 15.955 1.00 71.75 92 PRO A CA 1
ATOM 666 C C . PRO A 1 92 ? -16.635 -3.995 16.868 1.00 71.75 92 PRO A C 1
ATOM 668 O O . PRO A 1 92 ? -16.690 -3.259 17.850 1.00 71.75 92 PRO A O 1
ATOM 671 N N . MET A 1 93 ? -15.503 -4.598 16.494 1.00 74.00 93 MET A N 1
ATOM 672 C CA . MET A 1 93 ? -14.237 -4.526 17.246 1.00 74.00 93 MET A CA 1
ATOM 673 C C . MET A 1 93 ? -13.412 -3.259 16.960 1.00 74.00 93 MET A C 1
ATOM 675 O O . MET A 1 93 ? -12.294 -3.116 17.451 1.00 74.00 93 MET A O 1
ATOM 679 N N . VAL A 1 94 ? -13.925 -2.345 16.132 1.00 71.25 94 VAL A N 1
ATOM 680 C CA . VAL A 1 94 ? -13.205 -1.143 15.698 1.00 71.25 94 VAL A CA 1
ATOM 681 C C . VAL A 1 94 ? -13.937 0.097 16.183 1.00 71.25 94 VAL A C 1
ATOM 683 O O . VAL A 1 94 ? -15.114 0.300 15.892 1.00 71.25 94 VAL A O 1
ATOM 686 N N . PHE A 1 95 ? -13.203 0.956 16.887 1.00 78.50 95 PHE A N 1
ATOM 687 C CA . PHE A 1 95 ? -13.710 2.192 17.465 1.00 78.50 95 PHE A CA 1
ATOM 688 C C . PHE A 1 95 ? -12.884 3.389 17.000 1.00 78.50 95 PHE A C 1
ATOM 690 O O . PHE A 1 95 ? -11.657 3.369 17.069 1.00 78.50 95 PHE A O 1
ATOM 697 N N . THR A 1 96 ? -13.556 4.465 16.588 1.00 79.38 96 THR A N 1
ATOM 698 C CA . THR A 1 96 ? -12.897 5.709 16.161 1.00 79.38 96 THR A CA 1
ATOM 699 C C . THR A 1 96 ? -13.182 6.836 17.143 1.00 79.38 96 THR A C 1
ATOM 701 O O . THR A 1 96 ? -14.343 7.186 17.359 1.00 79.38 96 THR A O 1
ATOM 704 N N . PHE A 1 97 ? -12.129 7.423 17.709 1.00 84.81 97 PHE A N 1
ATOM 705 C CA . PHE A 1 97 ? -12.197 8.609 18.564 1.00 84.81 97 PHE A CA 1
ATOM 706 C C . PHE A 1 97 ? -11.791 9.843 17.760 1.00 84.81 97 PHE A C 1
ATOM 708 O O . PHE A 1 97 ? -10.762 9.827 17.085 1.00 84.81 97 PHE A O 1
ATOM 715 N N . GLN A 1 98 ? -12.581 10.913 17.836 1.00 82.44 98 GLN A N 1
ATOM 716 C CA . GLN A 1 98 ? -12.266 12.175 17.160 1.00 82.44 98 GLN A CA 1
ATOM 717 C C . GLN A 1 98 ? -11.630 13.135 18.159 1.00 82.44 98 GLN A C 1
ATOM 719 O O . GLN A 1 98 ? -12.310 13.790 18.949 1.00 82.44 98 GLN A O 1
ATOM 724 N N . VAL A 1 99 ? -10.301 13.192 18.143 1.00 82.69 99 VAL A N 1
ATOM 725 C CA . VAL A 1 99 ? -9.524 13.938 19.130 1.00 82.69 99 VAL A CA 1
ATOM 726 C C . VAL A 1 99 ? -9.366 15.399 18.684 1.00 82.69 99 VAL A C 1
ATOM 728 O O . VAL A 1 99 ? -8.720 15.662 17.671 1.00 82.69 99 VAL A O 1
ATOM 731 N N . PRO A 1 100 ? -9.898 16.389 19.425 1.00 78.00 100 PRO A N 1
ATOM 732 C CA . PRO A 1 100 ? -9.988 17.765 18.930 1.00 78.00 100 PRO A CA 1
ATOM 733 C C . PRO A 1 100 ? -8.672 18.548 19.018 1.00 78.00 100 PRO A C 1
ATOM 735 O O . PRO A 1 100 ? -8.589 19.671 18.518 1.00 78.00 100 PRO A O 1
ATOM 738 N N . ARG A 1 101 ? -7.664 18.035 19.738 1.00 79.50 101 ARG A N 1
ATOM 739 C CA . ARG A 1 101 ? -6.425 18.764 20.051 1.00 79.50 101 ARG A CA 1
ATOM 740 C C . ARG A 1 101 ? -5.230 17.823 20.139 1.00 79.50 101 ARG A C 1
ATOM 742 O O . ARG A 1 101 ? -5.354 16.720 20.658 1.00 79.50 101 ARG A O 1
ATOM 749 N N . LYS A 1 102 ? -4.048 18.303 19.753 1.00 83.12 102 LYS A N 1
ATOM 750 C CA . LYS A 1 102 ? -2.778 17.646 20.101 1.00 83.12 102 LYS A CA 1
ATOM 751 C C . LYS A 1 102 ? -2.565 17.636 21.619 1.00 83.12 102 LYS A C 1
ATOM 753 O O . LYS A 1 102 ? -3.011 18.559 22.304 1.00 83.12 102 LYS A O 1
ATOM 758 N N . GLY A 1 103 ? -1.853 16.641 22.135 1.00 84.81 103 GLY A N 1
ATOM 759 C CA . GLY A 1 103 ? -1.533 16.551 23.557 1.00 84.81 103 GLY A CA 1
ATOM 760 C C . GLY A 1 103 ? -1.334 15.124 24.046 1.00 84.81 103 GLY A C 1
ATOM 761 O O . GLY A 1 103 ? -1.299 14.180 23.264 1.00 84.81 103 GLY A O 1
ATOM 762 N N . ILE A 1 104 ? -1.199 14.987 25.361 1.00 86.06 104 ILE A N 1
ATOM 763 C CA . ILE A 1 104 ? -1.101 13.690 26.025 1.00 86.06 104 ILE A CA 1
ATOM 764 C C . ILE A 1 104 ? -2.516 13.222 26.357 1.00 86.06 104 ILE A C 1
ATOM 766 O O . ILE A 1 104 ? -3.265 13.937 27.027 1.00 86.06 104 ILE A O 1
ATOM 770 N N . TYR A 1 105 ? -2.856 12.031 25.884 1.00 90.38 105 TYR A N 1
ATOM 771 C CA . TYR A 1 105 ? -4.114 11.359 26.160 1.00 90.38 105 TYR A CA 1
ATOM 772 C C . TYR A 1 105 ? -3.856 10.071 26.931 1.00 90.38 105 TYR A C 1
ATOM 774 O O . TYR A 1 105 ? -2.841 9.409 26.732 1.00 90.38 105 TYR A O 1
ATOM 782 N N . THR A 1 106 ? -4.799 9.706 27.786 1.00 90.75 106 THR A N 1
ATOM 783 C CA . THR A 1 106 ? -4.842 8.417 28.464 1.00 90.75 106 THR A CA 1
ATOM 784 C C . THR A 1 106 ? -5.981 7.617 27.862 1.00 90.75 106 THR A C 1
ATOM 786 O O . THR A 1 106 ? -7.141 8.039 27.922 1.00 90.75 106 THR A O 1
ATOM 789 N N . LEU A 1 107 ? -5.638 6.477 27.272 1.00 91.06 107 LEU A N 1
ATOM 790 C CA . LEU A 1 107 ? -6.591 5.438 26.920 1.00 91.06 107 LEU A CA 1
ATOM 791 C C . LEU A 1 107 ? -6.762 4.519 28.124 1.00 91.06 107 LEU A C 1
ATOM 793 O O . LEU A 1 107 ? -5.776 4.003 28.646 1.00 91.06 107 LEU A O 1
ATOM 797 N N . THR A 1 108 ? -8.004 4.294 28.522 1.00 89.19 108 THR A N 1
ATOM 798 C CA . THR A 1 108 ? -8.393 3.353 29.567 1.00 89.19 108 THR A CA 1
ATOM 799 C C . THR A 1 108 ? -9.361 2.352 28.966 1.00 89.19 108 THR A C 1
ATOM 801 O O . THR A 1 108 ? -10.372 2.738 28.381 1.00 89.19 108 THR A O 1
ATOM 804 N N . VAL A 1 109 ? -9.062 1.070 29.122 1.00 88.56 109 VAL A N 1
ATOM 805 C CA . VAL A 1 109 ? -9.968 -0.020 28.768 1.00 88.56 109 VAL A CA 1
ATOM 806 C C . VAL A 1 109 ? -10.359 -0.714 30.054 1.00 88.56 109 VAL A C 1
ATOM 808 O O . VAL A 1 109 ? -9.491 -1.098 30.836 1.00 88.56 109 VAL A O 1
ATOM 811 N N . THR A 1 110 ? -11.659 -0.850 30.271 1.00 88.00 110 THR A N 1
ATOM 812 C CA . THR A 1 110 ? -12.217 -1.624 31.376 1.00 88.00 110 THR A CA 1
ATOM 813 C C . THR A 1 110 ? -13.091 -2.715 30.794 1.00 88.00 110 THR A C 1
ATOM 815 O O . THR A 1 110 ? -14.107 -2.392 30.189 1.00 88.00 110 THR A O 1
ATOM 818 N N . ASP A 1 111 ? -12.697 -3.974 30.942 1.00 86.75 111 ASP A N 1
ATOM 819 C CA . ASP A 1 111 ? -13.494 -5.128 30.519 1.00 86.75 111 ASP A CA 1
ATOM 820 C C . ASP A 1 111 ? -14.089 -5.859 31.719 1.00 86.75 111 ASP A C 1
ATOM 822 O O . ASP A 1 111 ? -13.640 -5.671 32.852 1.00 86.75 111 ASP A O 1
ATOM 826 N N . TRP A 1 112 ? -15.149 -6.629 31.472 1.00 86.69 112 TRP A N 1
ATOM 827 C CA . TRP A 1 112 ? -15.752 -7.488 32.482 1.00 86.69 112 TRP A CA 1
ATOM 828 C C . TRP A 1 112 ? -16.201 -8.825 31.910 1.00 86.69 112 TRP A C 1
ATOM 830 O O . TRP A 1 112 ? -16.628 -8.916 30.753 1.00 86.69 112 TRP A O 1
ATOM 840 N N . ASP A 1 113 ? -16.127 -9.861 32.740 1.00 81.75 113 ASP A N 1
ATOM 841 C CA . ASP A 1 113 ? -16.445 -11.237 32.366 1.00 81.75 113 ASP A CA 1
ATOM 842 C C . ASP A 1 113 ? -17.791 -11.729 32.927 1.00 81.75 113 ASP A C 1
ATOM 844 O O . ASP A 1 113 ? -18.535 -11.003 33.593 1.00 81.75 113 ASP A O 1
ATOM 848 N N . THR A 1 114 ? -18.134 -12.980 32.617 1.00 78.56 114 THR A N 1
ATOM 849 C CA . THR A 1 114 ? -19.349 -13.657 33.094 1.00 78.56 114 THR A CA 1
ATOM 850 C C . THR A 1 114 ? -19.404 -13.856 34.607 1.00 78.56 114 THR A C 1
ATOM 852 O O . THR A 1 114 ? -20.502 -13.992 35.146 1.00 78.56 114 THR A O 1
ATOM 855 N N . ALA A 1 115 ? -18.259 -13.866 35.291 1.00 72.75 115 ALA A N 1
ATOM 856 C CA . ALA A 1 115 ? -18.175 -13.965 36.746 1.00 72.75 115 ALA A CA 1
ATOM 857 C C . ALA A 1 115 ? -18.241 -12.586 37.431 1.00 72.75 115 ALA A C 1
ATOM 859 O O . ALA A 1 115 ? -18.329 -12.502 38.657 1.00 72.75 115 ALA A O 1
ATOM 860 N N . GLY A 1 116 ? -18.264 -11.500 36.651 1.00 79.75 116 GLY A N 1
ATOM 861 C CA . GLY A 1 116 ? -18.304 -10.130 37.149 1.00 79.75 116 GLY A CA 1
ATOM 862 C C . GLY A 1 116 ? -16.936 -9.587 37.555 1.00 79.75 116 GLY A C 1
ATOM 863 O O . GLY A 1 116 ? -16.881 -8.536 38.200 1.00 79.75 116 GLY A O 1
ATOM 864 N N . HIS A 1 117 ? -15.837 -10.256 37.189 1.00 76.38 117 HIS A N 1
ATOM 865 C CA . HIS A 1 117 ? -14.513 -9.666 37.354 1.00 76.38 117 HIS A CA 1
ATOM 866 C C . HIS A 1 117 ? -14.354 -8.489 36.403 1.00 76.38 117 HIS A C 1
ATOM 868 O O . HIS A 1 117 ? -14.985 -8.436 35.348 1.00 76.38 117 HIS A O 1
ATOM 874 N N . THR A 1 118 ? -13.500 -7.541 36.784 1.00 81.19 118 THR A N 1
ATOM 875 C CA . THR A 1 118 ? -13.187 -6.379 35.954 1.00 81.19 118 THR A CA 1
ATOM 876 C C . THR A 1 118 ? -11.685 -6.273 35.777 1.00 81.19 118 THR A C 1
ATOM 878 O O . THR A 1 118 ? -10.951 -6.293 36.766 1.00 81.19 118 THR A O 1
ATOM 881 N N . ASN A 1 119 ? -11.226 -6.130 34.536 1.00 77.31 119 ASN A N 1
ATOM 882 C CA . ASN A 1 119 ? -9.834 -5.804 34.251 1.00 77.31 119 ASN A CA 1
ATOM 883 C C . ASN A 1 119 ? -9.746 -4.366 33.770 1.00 77.31 119 ASN A C 1
ATOM 885 O O . ASN A 1 119 ? -10.581 -3.904 32.995 1.00 77.31 119 ASN A O 1
ATOM 889 N N . VAL A 1 120 ? -8.718 -3.651 34.224 1.00 83.81 120 VAL A N 1
ATOM 890 C CA . VAL A 1 120 ? -8.449 -2.280 33.794 1.00 83.81 120 VAL A CA 1
ATOM 891 C C . VAL A 1 120 ? -7.039 -2.206 33.244 1.00 83.81 120 VAL A C 1
ATOM 893 O O . VAL A 1 120 ? -6.072 -2.485 33.949 1.00 83.81 120 VAL A O 1
ATOM 896 N N . ALA A 1 121 ? -6.921 -1.765 31.999 1.00 83.00 121 ALA A N 1
ATOM 897 C CA . ALA A 1 121 ? -5.650 -1.447 31.379 1.00 83.00 121 ALA A CA 1
ATOM 898 C C . ALA A 1 121 ? -5.626 0.033 30.994 1.00 83.00 121 ALA A C 1
ATOM 900 O O . ALA A 1 121 ? -6.639 0.606 30.584 1.00 83.00 121 ALA A O 1
ATOM 901 N N . THR A 1 122 ? -4.462 0.667 31.133 1.00 85.31 122 THR A N 1
ATOM 902 C CA . THR A 1 122 ? -4.268 2.068 30.743 1.00 85.31 122 THR A CA 1
ATOM 903 C C . THR A 1 122 ? -3.016 2.234 29.910 1.00 85.31 122 THR A C 1
ATOM 905 O O . THR A 1 122 ? -2.039 1.506 30.089 1.00 85.31 122 THR A O 1
ATOM 908 N N . ALA A 1 123 ? -3.044 3.194 28.993 1.00 83.81 123 ALA A N 1
ATOM 909 C CA . ALA A 1 123 ? -1.907 3.495 28.150 1.00 83.81 123 ALA A CA 1
ATOM 910 C C . ALA A 1 123 ? -1.876 4.987 27.783 1.00 83.81 123 ALA A C 1
ATOM 912 O O . ALA A 1 123 ? -2.914 5.612 27.548 1.00 83.81 123 ALA A O 1
ATOM 913 N N . VAL A 1 124 ? -0.676 5.571 27.771 1.00 85.81 124 VAL A N 1
ATOM 914 C CA . VAL A 1 124 ? -0.464 6.999 27.504 1.00 85.81 124 VAL A CA 1
ATOM 915 C C . VAL A 1 124 ? -0.095 7.196 26.039 1.00 85.81 124 VAL A C 1
ATOM 917 O O . VAL A 1 124 ? 0.835 6.571 25.536 1.00 85.81 124 VAL A O 1
ATOM 920 N N . ILE A 1 125 ? -0.809 8.089 25.360 1.00 84.62 125 ILE A N 1
ATOM 921 C CA . ILE A 1 125 ? -0.661 8.373 23.933 1.00 84.62 125 ILE A CA 1
ATOM 922 C C . ILE A 1 125 ? -0.270 9.837 23.763 1.00 84.62 125 ILE A C 1
ATOM 924 O O . ILE A 1 125 ? -0.964 10.745 24.220 1.00 84.62 125 ILE A O 1
ATOM 928 N N . HIS A 1 126 ? 0.831 10.076 23.059 1.00 83.06 126 HIS A N 1
ATOM 929 C CA . HIS A 1 126 ? 1.262 11.417 22.682 1.00 83.06 126 HIS A CA 1
ATOM 930 C C . HIS A 1 126 ? 0.693 11.744 21.299 1.00 83.06 126 HIS A C 1
ATOM 932 O O . HIS A 1 126 ? 1.295 11.417 20.280 1.00 83.06 126 HIS A O 1
ATOM 938 N N . VAL A 1 127 ? -0.485 12.368 21.268 1.00 78.62 127 VAL A N 1
ATOM 939 C CA . VAL A 1 127 ? -1.196 12.707 20.030 1.00 78.62 127 VAL A CA 1
ATOM 940 C C . VAL A 1 127 ? -0.605 13.975 19.416 1.00 78.62 127 VAL A C 1
ATOM 942 O O . VAL A 1 127 ? -0.701 15.070 19.983 1.00 78.62 127 VAL A O 1
ATOM 945 N N . ALA A 1 128 ? -0.018 13.831 18.233 1.00 71.75 128 ALA A N 1
ATOM 946 C CA . ALA A 1 128 ? 0.484 14.908 17.394 1.00 71.75 128 ALA A CA 1
ATOM 947 C C . ALA A 1 128 ? -0.598 15.405 16.421 1.00 71.75 128 ALA A C 1
ATOM 949 O O . ALA A 1 128 ? -1.553 14.704 16.093 1.00 71.75 128 ALA A O 1
ATOM 950 N N . ALA A 1 129 ? -0.462 16.653 15.971 1.00 67.31 12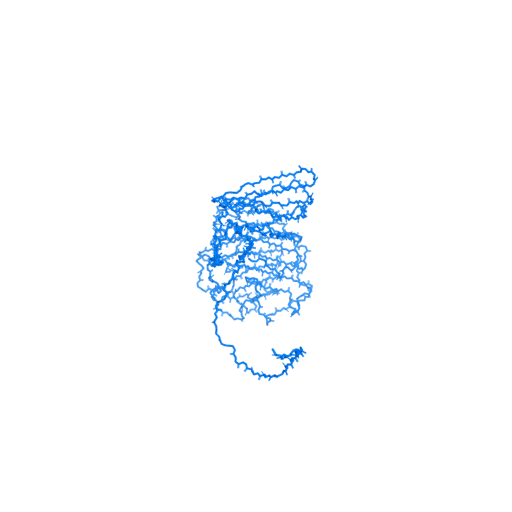9 ALA A N 1
ATOM 951 C CA . ALA A 1 129 ? -1.378 17.220 14.987 1.00 67.31 129 ALA A CA 1
ATOM 952 C C . ALA A 1 129 ? -1.122 16.603 13.603 1.00 67.31 129 ALA A C 1
ATOM 954 O O . ALA A 1 129 ? 0.024 16.551 13.170 1.00 67.31 129 ALA A O 1
ATOM 955 N N . GLY A 1 130 ? -2.189 16.193 12.911 1.00 59.03 130 GLY A N 1
ATOM 956 C CA . GLY A 1 130 ? -2.105 15.612 11.566 1.00 59.03 130 GLY A CA 1
ATOM 957 C C . GLY A 1 130 ? -1.714 14.130 11.521 1.00 59.03 130 GLY A C 1
ATOM 958 O O . GLY A 1 130 ? -1.589 13.583 10.432 1.00 59.03 130 GLY A O 1
ATOM 959 N N . SER A 1 131 ? -1.546 13.474 12.673 1.00 62.38 131 SER A N 1
ATOM 960 C CA . SER A 1 131 ? -1.246 12.041 12.763 1.00 62.38 131 SER A CA 1
ATOM 961 C C . SER A 1 131 ? -2.504 11.222 13.060 1.00 62.38 131 SER A C 1
ATOM 963 O O . SER A 1 131 ? -3.373 11.668 13.809 1.00 62.38 131 SER A O 1
ATOM 965 N N . ASN A 1 132 ? -2.575 10.006 12.517 1.00 63.16 132 ASN A N 1
ATOM 966 C CA . ASN A 1 132 ? -3.573 9.005 12.894 1.00 63.16 132 ASN A CA 1
ATOM 967 C C . ASN A 1 132 ? -2.900 7.911 13.715 1.00 63.16 132 ASN A C 1
ATOM 969 O O . ASN A 1 132 ? -1.746 7.573 13.475 1.00 63.16 132 ASN A O 1
ATOM 973 N N . TYR A 1 133 ? -3.631 7.361 14.678 1.00 64.38 133 TYR A N 1
ATOM 974 C CA . TYR A 1 133 ? -3.131 6.337 15.587 1.00 64.38 133 TYR A CA 1
ATOM 975 C C . TYR A 1 133 ? -4.045 5.119 15.498 1.00 64.38 133 TYR A C 1
ATOM 977 O O . TYR A 1 133 ? -5.269 5.265 15.545 1.00 64.38 133 TYR A O 1
ATOM 985 N N . ARG A 1 134 ? -3.463 3.922 15.388 1.00 68.94 134 ARG A N 1
ATOM 986 C CA . ARG A 1 134 ? -4.199 2.656 15.419 1.00 68.94 134 ARG A CA 1
ATOM 987 C C . ARG A 1 134 ? -3.782 1.889 16.665 1.00 68.94 134 ARG A C 1
ATOM 989 O O . ARG A 1 134 ? -2.640 1.489 16.802 1.00 68.94 134 ARG A O 1
ATOM 996 N N . ILE A 1 135 ? -4.713 1.675 17.582 1.00 68.00 135 ILE A N 1
ATOM 997 C CA . ILE A 1 135 ? -4.417 1.019 18.858 1.00 68.00 135 ILE A CA 1
ATOM 998 C C . ILE A 1 135 ? -5.072 -0.353 18.848 1.00 68.00 135 ILE A C 1
ATOM 1000 O O . ILE A 1 135 ? -6.270 -0.456 18.582 1.00 68.00 135 ILE A O 1
ATOM 1004 N N . ARG A 1 136 ? -4.289 -1.397 19.131 1.00 67.44 136 ARG A N 1
ATOM 1005 C CA . ARG A 1 136 ? -4.793 -2.763 19.277 1.00 67.44 136 ARG A CA 1
ATOM 1006 C C . ARG A 1 136 ? -4.943 -3.067 20.762 1.00 67.44 136 ARG A C 1
ATOM 1008 O O . ARG A 1 136 ? -3.996 -2.985 21.539 1.00 67.44 136 ARG A O 1
ATOM 1015 N N . VAL A 1 137 ? -6.158 -3.407 21.164 1.00 68.00 137 VAL A N 1
ATOM 1016 C CA . VAL A 1 137 ? -6.480 -3.756 22.547 1.00 68.00 137 VAL A CA 1
ATOM 1017 C C . VAL A 1 137 ? -6.813 -5.237 22.586 1.00 68.00 137 VAL A C 1
ATOM 1019 O O . VAL A 1 137 ? -7.688 -5.678 21.847 1.00 68.00 137 VAL A O 1
ATOM 1022 N N . THR A 1 138 ? -6.139 -5.984 23.459 1.00 67.00 138 THR A N 1
ATOM 1023 C CA . THR A 1 138 ? -6.531 -7.358 23.789 1.00 67.00 138 THR A CA 1
ATOM 1024 C C . THR A 1 138 ? -7.273 -7.321 25.119 1.00 67.00 138 THR A C 1
ATOM 1026 O O . THR A 1 138 ? -6.698 -6.937 26.143 1.00 67.00 138 THR A O 1
ATOM 1029 N N . LEU A 1 139 ? -8.563 -7.663 25.094 1.00 67.44 139 LEU A N 1
ATOM 1030 C CA . LEU A 1 139 ? -9.374 -7.775 26.311 1.00 67.44 139 LEU A CA 1
ATOM 1031 C C . LEU A 1 139 ? -8.807 -8.905 27.182 1.00 67.44 139 LEU A C 1
ATOM 1033 O O . LEU A 1 139 ? -8.346 -9.914 26.651 1.00 67.44 139 LEU A O 1
ATOM 1037 N N . GLY A 1 140 ? -8.793 -8.720 28.501 1.00 65.06 140 GLY A N 1
ATOM 1038 C CA . GLY A 1 140 ? -8.148 -9.663 29.420 1.00 65.06 140 GLY A CA 1
ATOM 1039 C C . GLY A 1 140 ? -6.673 -9.375 29.734 1.00 65.06 140 GLY A C 1
ATOM 1040 O O . GLY A 1 140 ? -6.020 -10.214 30.350 1.00 65.06 140 GLY A O 1
ATOM 1041 N N . GLY A 1 141 ? -6.142 -8.190 29.383 1.00 48.16 141 GLY A N 1
ATOM 1042 C CA . GLY A 1 141 ? -5.020 -7.625 30.152 1.00 48.16 141 GLY A CA 1
ATOM 1043 C C . GLY A 1 141 ? -3.862 -6.945 29.422 1.00 48.16 141 GLY A C 1
ATOM 1044 O O . GLY A 1 141 ? -2.884 -6.619 30.091 1.00 48.16 141 GLY A O 1
ATOM 1045 N N . VAL A 1 142 ? -3.913 -6.674 28.111 1.00 40.53 142 VAL A N 1
ATOM 1046 C CA . VAL A 1 142 ? -2.813 -5.934 27.454 1.00 40.53 142 VAL A CA 1
ATOM 1047 C C . VAL A 1 142 ? -3.322 -4.925 26.422 1.00 40.53 142 VAL A C 1
ATOM 1049 O O . VAL A 1 142 ? -4.003 -5.272 25.456 1.00 40.53 142 VAL A O 1
ATOM 1052 N N . ILE A 1 143 ? -2.946 -3.653 26.604 1.00 39.50 143 ILE A N 1
ATOM 1053 C CA . ILE A 1 143 ? -3.108 -2.600 25.592 1.00 39.50 143 ILE A CA 1
ATOM 1054 C C . ILE A 1 143 ? -1.797 -2.472 24.816 1.00 39.50 143 ILE A C 1
ATOM 1056 O O . ILE A 1 143 ? -0.770 -2.114 25.391 1.00 39.50 143 ILE A O 1
ATOM 1060 N N . TYR A 1 144 ? -1.853 -2.691 23.504 1.00 35.75 144 TYR A N 1
ATOM 1061 C CA . TYR A 1 144 ? -0.763 -2.401 22.581 1.00 35.75 144 TYR A CA 1
ATOM 1062 C C . TYR A 1 144 ? -1.053 -1.078 21.863 1.00 35.75 144 TYR A C 1
ATOM 1064 O O . TYR A 1 144 ? -1.942 -0.985 21.014 1.00 35.75 144 TYR A O 1
ATOM 1072 N N . ILE A 1 145 ? -0.303 -0.024 22.199 1.00 37.06 145 ILE A N 1
ATOM 1073 C CA . ILE A 1 145 ? -0.306 1.206 21.399 1.00 37.06 145 ILE A CA 1
ATOM 1074 C C . ILE A 1 145 ? 0.732 1.047 20.291 1.00 37.06 145 ILE A C 1
ATOM 1076 O O . ILE A 1 145 ? 1.923 1.243 20.520 1.00 37.06 145 ILE A O 1
ATOM 1080 N N . GLU A 1 146 ? 0.272 0.760 19.080 1.00 40.72 146 GLU A N 1
ATOM 1081 C CA . GLU A 1 146 ? 1.076 0.958 17.877 1.00 40.72 146 GLU A CA 1
ATOM 1082 C C . GLU A 1 146 ? 0.798 2.371 17.346 1.00 40.72 146 GLU A C 1
ATOM 1084 O O . GLU A 1 146 ? -0.162 2.638 16.627 1.00 40.72 146 GLU A O 1
ATOM 1089 N N . GLY A 1 147 ? 1.620 3.341 17.743 1.00 40.38 147 GLY A N 1
ATOM 1090 C CA . GLY A 1 147 ? 1.656 4.603 17.011 1.00 40.38 147 GLY A CA 1
ATOM 1091 C C . GLY A 1 147 ? 2.325 4.351 15.665 1.00 40.38 147 GLY A C 1
ATOM 1092 O O . GLY A 1 147 ? 3.522 4.080 15.645 1.00 40.38 147 GLY A O 1
ATOM 1093 N N . GLU A 1 148 ? 1.586 4.426 14.556 1.00 54.31 148 GLU A N 1
ATOM 1094 C CA . GLU A 1 148 ? 2.231 4.526 13.246 1.00 54.31 148 GLU A CA 1
ATOM 1095 C C . GLU A 1 148 ? 2.816 5.940 13.165 1.00 54.31 148 GLU A C 1
ATOM 1097 O O . GLU A 1 148 ? 2.081 6.931 13.134 1.00 54.31 148 GLU A O 1
ATOM 1102 N N . ASP A 1 149 ? 4.143 6.052 13.235 1.00 59.94 149 ASP A N 1
ATOM 1103 C CA . ASP A 1 149 ? 4.806 7.327 13.002 1.00 59.94 149 ASP A CA 1
ATOM 1104 C C . ASP A 1 149 ? 4.564 7.732 11.545 1.00 59.94 149 ASP A C 1
ATOM 1106 O O . ASP A 1 149 ? 5.177 7.197 10.624 1.00 59.94 149 ASP A O 1
ATOM 1110 N N . LEU A 1 150 ? 3.627 8.661 11.339 1.00 70.44 150 LEU A N 1
ATOM 1111 C CA . LEU A 1 150 ? 3.327 9.212 10.018 1.00 70.44 150 LEU A CA 1
ATOM 1112 C C . LEU A 1 150 ? 4.360 10.266 9.588 1.00 70.44 150 LEU A C 1
ATOM 1114 O O . LEU A 1 150 ? 4.168 10.914 8.556 1.00 70.44 150 LEU A O 1
ATOM 1118 N N . SER A 1 151 ? 5.431 10.490 10.363 1.00 75.75 151 SER A N 1
ATOM 1119 C CA . SER A 1 151 ? 6.523 11.355 9.932 1.00 75.75 151 SER A CA 1
ATOM 1120 C C . SER A 1 151 ? 7.102 10.835 8.611 1.00 75.75 151 SER A C 1
ATOM 1122 O O . SER A 1 151 ? 7.385 9.654 8.432 1.00 75.75 151 SER A O 1
ATOM 1124 N N . GLY A 1 152 ? 7.171 11.721 7.618 1.00 85.56 152 GLY A N 1
ATOM 1125 C CA . GLY A 1 152 ? 7.586 11.360 6.264 1.00 85.56 152 GLY A CA 1
ATOM 1126 C C . GLY A 1 152 ? 6.530 10.646 5.413 1.00 85.56 152 GLY A C 1
ATOM 1127 O O . GLY A 1 152 ? 6.834 10.306 4.276 1.00 85.56 152 GLY A O 1
ATOM 1128 N N . LEU A 1 153 ? 5.292 10.439 5.874 1.00 91.00 153 LEU A N 1
ATOM 1129 C CA . LEU A 1 153 ? 4.205 10.013 4.986 1.00 91.00 153 LEU A CA 1
ATOM 1130 C C . LEU A 1 153 ? 3.850 11.163 4.029 1.00 91.00 153 LEU A C 1
ATOM 1132 O O . LEU A 1 153 ? 3.518 12.267 4.457 1.00 91.00 153 LEU A O 1
ATOM 1136 N N . THR A 1 154 ? 3.917 10.907 2.725 1.00 93.81 154 THR A N 1
ATOM 1137 C CA . THR A 1 154 ? 3.681 11.900 1.655 1.00 93.81 154 THR A CA 1
ATOM 1138 C C . THR A 1 154 ? 2.396 11.651 0.876 1.00 93.81 154 THR A C 1
ATOM 1140 O O . THR A 1 154 ? 1.835 12.579 0.292 1.00 93.81 154 THR A O 1
ATOM 1143 N N . PHE A 1 155 ? 1.903 10.415 0.893 1.00 96.31 155 PHE A N 1
ATOM 1144 C CA . PHE A 1 155 ? 0.636 10.031 0.290 1.00 96.31 155 PHE A CA 1
ATOM 1145 C C . PHE A 1 155 ? 0.016 8.875 1.066 1.00 96.31 155 PHE A C 1
ATOM 1147 O O . PHE A 1 155 ? 0.736 7.949 1.442 1.00 96.31 155 PHE A O 1
ATOM 1154 N N . TYR A 1 156 ? -1.302 8.901 1.258 1.00 95.25 156 TYR A N 1
ATOM 1155 C CA . TYR A 1 156 ? -2.034 7.750 1.773 1.00 95.25 156 TYR A CA 1
ATOM 1156 C C . TYR A 1 156 ? -3.495 7.723 1.324 1.00 95.25 156 TYR A C 1
ATOM 1158 O O . TYR A 1 156 ? -4.279 8.602 1.689 1.00 95.25 156 TYR A O 1
ATOM 1166 N N . SER A 1 157 ? -3.864 6.668 0.597 1.00 95.44 157 SER A N 1
ATOM 1167 C CA . SER A 1 157 ? -5.250 6.324 0.281 1.00 95.44 157 SER A CA 1
ATOM 1168 C C . SER A 1 157 ? -5.570 4.922 0.801 1.00 95.44 157 SER A C 1
ATOM 1170 O O . SER A 1 157 ? -4.862 3.973 0.466 1.00 95.44 157 SER A O 1
ATOM 1172 N N . SER A 1 158 ? -6.630 4.794 1.608 1.00 93.19 158 SER A N 1
ATOM 1173 C CA . SER A 1 158 ? -7.115 3.483 2.070 1.00 93.19 158 SER A CA 1
ATOM 1174 C C . SER A 1 158 ? -7.925 2.750 1.006 1.00 93.19 158 SER A C 1
ATOM 1176 O O . SER A 1 158 ? -8.047 1.543 1.059 1.00 93.19 158 SER A O 1
ATOM 1178 N N . PHE A 1 159 ? -8.475 3.461 0.017 1.00 95.69 159 PHE A N 1
ATOM 1179 C CA . PHE A 1 159 ? -9.391 2.899 -0.982 1.00 95.69 159 PHE A CA 1
ATOM 1180 C C . PHE A 1 159 ? -10.681 2.270 -0.421 1.00 95.69 159 PHE A C 1
ATOM 1182 O O . PHE A 1 159 ? -11.351 1.518 -1.129 1.00 95.69 159 PHE A O 1
ATOM 1189 N N . ASP A 1 160 ? -11.080 2.625 0.805 1.00 88.75 160 ASP A N 1
ATOM 1190 C CA . ASP A 1 160 ? -12.335 2.144 1.398 1.00 88.75 160 ASP A CA 1
ATOM 1191 C C . ASP A 1 160 ? -13.597 2.562 0.616 1.00 88.75 160 ASP A C 1
ATOM 1193 O O . ASP A 1 160 ? -14.599 1.840 0.559 1.00 88.75 160 ASP A O 1
ATOM 1197 N N . ASP A 1 161 ? -13.572 3.767 0.048 1.00 89.50 161 ASP A N 1
ATOM 1198 C CA . ASP A 1 161 ? -14.683 4.351 -0.687 1.00 89.50 161 ASP A CA 1
ATOM 1199 C C . ASP A 1 161 ? -14.200 5.431 -1.668 1.00 89.50 161 ASP A C 1
ATOM 1201 O O . ASP A 1 161 ? -13.011 5.739 -1.788 1.00 89.50 161 ASP A O 1
ATOM 1205 N N . LEU A 1 162 ? -15.142 6.031 -2.401 1.00 91.62 162 LEU A N 1
ATOM 1206 C CA . LEU A 1 162 ? -14.853 7.097 -3.361 1.00 91.62 162 LEU A CA 1
ATOM 1207 C C . LEU A 1 162 ? -14.170 8.310 -2.707 1.00 91.62 162 LEU A C 1
ATOM 1209 O O . LEU A 1 162 ? -13.327 8.954 -3.333 1.00 91.62 162 LEU A O 1
ATOM 1213 N N . GLY A 1 163 ? -14.539 8.633 -1.467 1.00 89.38 163 GLY A N 1
ATOM 1214 C CA . GLY A 1 163 ? -14.005 9.758 -0.714 1.00 89.38 163 GLY A CA 1
ATOM 1215 C C . GLY A 1 163 ? -12.550 9.534 -0.324 1.00 89.38 163 GLY A C 1
ATOM 1216 O O . GLY A 1 163 ? -11.709 10.360 -0.672 1.00 89.38 163 GLY A O 1
ATOM 1217 N N . SER A 1 164 ? -12.239 8.408 0.322 1.00 85.75 164 SER A N 1
ATOM 1218 C CA . SER A 1 164 ? -10.864 8.047 0.703 1.00 85.75 164 SER A CA 1
ATOM 1219 C C . SER A 1 164 ? -9.963 7.793 -0.510 1.00 85.75 164 SER A C 1
ATOM 1221 O O . SER A 1 164 ? -8.748 8.001 -0.448 1.00 85.75 164 SER A O 1
ATOM 1223 N N . THR A 1 165 ? -10.564 7.409 -1.638 1.00 91.31 165 THR A N 1
ATOM 1224 C CA . THR A 1 165 ? -9.884 7.251 -2.924 1.00 91.31 165 THR A CA 1
ATOM 1225 C C . THR A 1 165 ? -9.532 8.595 -3.552 1.00 91.31 165 THR A C 1
ATOM 1227 O O . THR A 1 165 ? -8.372 8.838 -3.855 1.00 91.31 165 THR A O 1
ATOM 1230 N N . LEU A 1 166 ? -10.495 9.495 -3.767 1.00 93.88 166 LEU A N 1
ATOM 1231 C CA . LEU A 1 166 ? -10.256 10.741 -4.515 1.00 93.88 166 LEU A CA 1
ATOM 1232 C C . LEU A 1 166 ? -9.768 11.902 -3.641 1.00 93.88 166 LEU A C 1
ATOM 1234 O O . LEU A 1 166 ? -9.212 12.877 -4.146 1.00 93.88 166 LEU A O 1
ATOM 1238 N N . SER A 1 167 ? -9.968 11.822 -2.330 1.00 90.75 167 SER A N 1
ATOM 1239 C CA . SER A 1 167 ? -9.440 12.756 -1.334 1.00 90.75 167 SER A CA 1
ATOM 1240 C C . SER A 1 167 ? -8.628 11.970 -0.302 1.00 90.75 167 SER A C 1
ATOM 1242 O O . SER A 1 167 ? -9.113 11.752 0.809 1.00 90.75 167 SER A O 1
ATOM 1244 N N . PRO A 1 168 ? -7.415 11.520 -0.678 1.00 88.50 168 PRO A N 1
ATOM 1245 C CA . PRO A 1 168 ? -6.561 10.733 0.199 1.00 88.50 168 PRO A CA 1
ATOM 1246 C C . PRO A 1 168 ? -6.241 11.512 1.477 1.00 88.50 168 PRO A C 1
ATOM 1248 O O . PRO A 1 168 ? -6.224 12.746 1.494 1.00 88.50 168 PRO A O 1
ATOM 1251 N N . LEU A 1 169 ? -5.986 10.778 2.556 1.00 82.12 169 LEU A N 1
ATOM 1252 C CA . LEU A 1 169 ? -5.724 11.339 3.881 1.00 82.12 169 LEU A CA 1
ATOM 1253 C C . LEU A 1 169 ? -4.477 12.231 3.891 1.00 82.12 169 LEU A C 1
ATOM 1255 O O . LEU A 1 169 ? -4.430 13.240 4.593 1.00 82.12 169 LEU A O 1
ATOM 1259 N N . VAL A 1 170 ? -3.482 11.851 3.091 1.00 88.31 170 VAL A N 1
ATOM 1260 C CA . VAL A 1 170 ? -2.267 12.619 2.823 1.00 88.31 170 VAL A CA 1
ATOM 1261 C C . VAL A 1 170 ? -2.026 12.608 1.315 1.00 88.31 170 VAL A C 1
ATOM 1263 O O . VAL A 1 170 ? -2.237 11.585 0.666 1.00 88.31 170 VAL A O 1
ATOM 1266 N N . GLY A 1 171 ? -1.560 13.727 0.763 1.00 92.12 171 GLY A N 1
ATOM 1267 C CA . GLY A 1 171 ? -1.249 13.868 -0.660 1.00 92.12 171 GLY A CA 1
ATOM 1268 C C . GLY A 1 171 ? -2.312 14.638 -1.456 1.00 92.12 171 GLY A C 1
ATOM 1269 O O . GLY A 1 171 ? -3.275 15.160 -0.888 1.00 92.12 171 GLY A O 1
ATOM 1270 N N . PRO A 1 172 ? -2.114 14.789 -2.777 1.00 94.31 172 PRO A N 1
ATOM 1271 C CA . PRO A 1 172 ? -3.022 15.552 -3.622 1.00 94.31 172 PRO A CA 1
ATOM 1272 C C . PRO A 1 172 ? -4.358 14.836 -3.830 1.00 94.31 172 PRO A C 1
ATOM 1274 O O . PRO A 1 172 ? -4.448 13.611 -3.798 1.00 94.31 172 PRO A O 1
ATOM 1277 N N . ARG A 1 173 ? -5.401 15.617 -4.127 1.00 94.62 173 ARG A N 1
ATOM 1278 C CA . ARG A 1 173 ? -6.679 15.070 -4.596 1.00 94.62 173 ARG A CA 1
ATOM 1279 C C . ARG A 1 173 ? -6.508 14.388 -5.950 1.00 94.62 173 ARG A C 1
ATOM 1281 O O . ARG A 1 173 ? -5.777 14.876 -6.813 1.00 94.62 173 ARG A O 1
ATOM 1288 N N . GLY A 1 174 ? -7.222 13.285 -6.120 1.00 95.88 174 GLY A N 1
ATOM 1289 C CA . GLY A 1 174 ? -7.278 12.527 -7.358 1.00 95.88 174 GLY A CA 1
ATOM 1290 C C . GLY A 1 174 ? -8.579 12.732 -8.121 1.00 95.88 174 GLY A C 1
ATOM 1291 O O . GLY A 1 174 ? -9.513 13.391 -7.660 1.00 95.88 174 GLY A O 1
ATOM 1292 N N . TYR A 1 175 ? -8.641 12.122 -9.295 1.00 96.25 175 TYR A N 1
ATOM 1293 C CA . TYR A 1 175 ? -9.850 11.974 -10.093 1.00 96.25 175 TYR A CA 1
ATOM 1294 C C . TYR A 1 175 ? -9.923 10.559 -10.671 1.00 96.25 175 TYR A C 1
ATOM 1296 O O . TYR A 1 175 ? -8.906 9.894 -10.871 1.00 96.25 175 TYR A O 1
ATOM 1304 N N . ALA A 1 176 ? -11.145 10.100 -10.930 1.00 96.00 176 ALA A N 1
ATOM 1305 C CA . ALA A 1 176 ? -11.394 8.845 -11.620 1.00 96.00 176 ALA A CA 1
ATOM 1306 C C . ALA A 1 176 ? -11.425 9.082 -13.135 1.00 96.00 176 ALA A C 1
ATOM 1308 O O . ALA A 1 176 ? -12.018 10.059 -13.598 1.00 96.00 176 ALA A O 1
ATOM 1309 N N . THR A 1 177 ? -10.829 8.184 -13.915 1.00 94.19 177 THR A N 1
ATOM 1310 C CA . THR A 1 177 ? -10.927 8.209 -15.389 1.00 94.19 177 THR A CA 1
ATOM 1311 C C . THR A 1 177 ? -12.171 7.486 -15.904 1.00 94.19 177 THR A C 1
ATOM 1313 O O . THR A 1 177 ? -12.506 7.579 -17.084 1.00 94.19 177 THR A O 1
ATOM 1316 N N . THR A 1 178 ? -12.898 6.808 -15.012 1.00 87.94 178 THR A N 1
ATOM 1317 C CA . THR A 1 178 ? -14.175 6.151 -15.296 1.00 87.94 178 THR A CA 1
ATOM 1318 C C . THR A 1 178 ? -15.247 6.610 -14.315 1.00 87.94 178 THR A C 1
ATOM 1320 O O . THR A 1 178 ? -14.954 7.088 -13.221 1.00 87.94 178 THR A O 1
ATOM 1323 N N . THR A 1 179 ? -16.514 6.480 -14.705 1.00 82.56 179 THR A N 1
ATOM 1324 C CA . THR A 1 179 ? -17.649 6.951 -13.899 1.00 82.56 179 THR A CA 1
ATOM 1325 C C . THR A 1 179 ? -18.057 5.992 -12.784 1.00 82.56 179 THR A C 1
ATOM 1327 O O . THR A 1 179 ? -18.757 6.411 -11.868 1.00 82.56 179 THR A O 1
ATOM 1330 N N . ASN A 1 180 ? -17.620 4.730 -12.835 1.00 83.06 180 ASN A N 1
ATOM 1331 C CA . ASN A 1 180 ? -18.031 3.683 -11.903 1.00 83.06 180 ASN A CA 1
ATOM 1332 C C . ASN A 1 180 ? -16.799 3.000 -11.302 1.00 83.06 180 ASN A C 1
ATOM 1334 O O . ASN A 1 180 ? -16.375 1.946 -11.775 1.00 83.06 180 ASN A O 1
ATOM 1338 N N . LEU A 1 181 ? -16.235 3.599 -10.249 1.00 93.31 181 LEU A N 1
ATOM 1339 C CA . LEU A 1 181 ? -15.265 2.896 -9.410 1.00 93.31 181 LEU A CA 1
ATOM 1340 C C . LEU A 1 181 ? -15.978 1.800 -8.610 1.00 93.31 181 LEU A C 1
ATOM 1342 O O . LEU A 1 181 ? -17.098 1.992 -8.135 1.00 93.31 181 LEU A O 1
ATOM 1346 N N . SER A 1 182 ? -15.317 0.654 -8.462 1.00 95.44 182 SER A N 1
ATOM 1347 C CA . SER A 1 182 ? -15.836 -0.492 -7.721 1.00 95.44 182 SER A CA 1
ATOM 1348 C C . SER A 1 182 ? -15.034 -0.689 -6.444 1.00 95.44 182 SER A C 1
ATOM 1350 O O . SER A 1 182 ? -13.809 -0.782 -6.493 1.00 95.44 182 SER A O 1
ATOM 1352 N N . PHE A 1 183 ? -15.735 -0.825 -5.322 1.00 96.38 183 PHE A N 1
ATOM 1353 C CA . PHE A 1 183 ? -15.147 -1.086 -4.011 1.00 96.38 183 PHE A CA 1
ATOM 1354 C C . PHE A 1 183 ? -15.640 -2.434 -3.492 1.00 96.38 183 PHE A C 1
ATOM 1356 O O . PHE A 1 183 ? -16.834 -2.730 -3.551 1.00 96.38 183 PHE A O 1
ATOM 1363 N N . VAL A 1 184 ? -14.714 -3.277 -3.047 1.00 97.06 184 VAL A N 1
ATOM 1364 C CA . VAL A 1 184 ? -14.970 -4.652 -2.587 1.00 97.06 184 VAL A CA 1
ATOM 1365 C C . VAL A 1 184 ? -14.256 -4.896 -1.261 1.00 97.06 184 VAL A C 1
ATOM 1367 O O . VAL A 1 184 ? -13.449 -4.074 -0.849 1.00 97.06 184 VAL A O 1
ATOM 1370 N N . ALA A 1 185 ? -14.515 -6.023 -0.593 1.00 95.44 185 ALA A N 1
ATOM 1371 C CA . ALA A 1 185 ? -13.848 -6.347 0.670 1.00 95.44 185 ALA A CA 1
ATOM 1372 C C . ALA A 1 185 ? -12.309 -6.325 0.534 1.00 95.44 185 ALA A C 1
ATOM 1374 O O . ALA A 1 185 ? -11.734 -7.043 -0.301 1.00 95.44 185 ALA A O 1
ATOM 1375 N N . GLY A 1 186 ? -11.677 -5.491 1.362 1.00 96.06 186 GLY A N 1
ATOM 1376 C CA . GLY A 1 186 ? -10.245 -5.218 1.391 1.00 96.06 186 GLY A CA 1
ATOM 1377 C C . GLY A 1 186 ? -9.437 -6.215 2.219 1.00 96.06 186 GLY A C 1
ATOM 1378 O O . GLY A 1 186 ? -9.950 -7.228 2.704 1.00 96.06 186 GLY A O 1
ATOM 1379 N N . LYS A 1 187 ? -8.141 -5.935 2.364 1.00 94.56 187 LYS A N 1
ATOM 1380 C CA . LYS A 1 187 ? -7.309 -6.494 3.435 1.00 94.56 187 LYS A CA 1
ATOM 1381 C C . LYS A 1 187 ? -7.683 -5.815 4.752 1.00 94.56 187 LYS A C 1
ATOM 1383 O O . LYS A 1 187 ? -7.769 -6.496 5.775 1.00 94.56 187 LYS A O 1
ATOM 1388 N N . PHE A 1 188 ? -7.948 -4.511 4.703 1.00 89.19 188 PHE A N 1
ATOM 1389 C CA . PHE A 1 188 ? -8.523 -3.723 5.782 1.00 89.19 188 PHE A CA 1
ATOM 1390 C C . PHE A 1 188 ? -9.746 -2.988 5.237 1.00 89.19 188 PHE A C 1
ATOM 1392 O O . PHE A 1 188 ? -9.648 -2.312 4.230 1.00 89.19 188 PHE A O 1
ATOM 1399 N N . GLY A 1 189 ? -10.908 -3.143 5.875 1.00 92.94 189 GLY A N 1
ATOM 1400 C CA . GLY A 1 189 ? -12.126 -2.483 5.398 1.00 92.94 189 GLY A CA 1
ATOM 1401 C C . GLY A 1 189 ? -12.479 -2.867 3.956 1.00 92.94 189 GLY A C 1
ATOM 1402 O O . GLY A 1 189 ? -12.670 -4.049 3.645 1.00 92.94 189 GLY A O 1
ATOM 1403 N N . ASN A 1 190 ? -12.588 -1.860 3.097 1.00 94.19 190 ASN A N 1
ATOM 1404 C CA . ASN A 1 190 ? -12.855 -2.001 1.671 1.00 94.19 190 ASN A CA 1
ATOM 1405 C C . ASN A 1 190 ? -11.611 -1.632 0.851 1.00 94.19 190 ASN A C 1
ATOM 1407 O O . ASN A 1 190 ? -10.724 -0.936 1.313 1.00 94.19 190 ASN A O 1
ATOM 1411 N N . ALA A 1 191 ? -11.576 -2.076 -0.399 1.00 97.75 191 ALA A N 1
ATOM 1412 C CA . ALA A 1 191 ? -10.476 -1.843 -1.318 1.00 97.75 191 ALA A CA 1
ATOM 1413 C C . ALA A 1 191 ? -10.984 -1.540 -2.727 1.00 97.75 191 ALA A C 1
ATOM 1415 O O . ALA A 1 191 ? -12.075 -1.968 -3.128 1.00 97.75 191 ALA A O 1
ATOM 1416 N N . TYR A 1 192 ? -10.153 -0.866 -3.518 1.00 97.94 192 TYR A N 1
ATOM 1417 C CA . TYR A 1 192 ? -10.474 -0.545 -4.900 1.00 97.94 192 TYR A CA 1
ATOM 1418 C C . TYR A 1 192 ? -10.253 -1.761 -5.803 1.00 97.94 192 TYR A C 1
ATOM 1420 O O . TYR A 1 192 ? -9.150 -2.304 -5.886 1.00 97.94 192 TYR A O 1
ATOM 1428 N N . TYR A 1 193 ? -11.301 -2.173 -6.519 1.00 97.94 193 TYR A N 1
ATOM 1429 C CA . TYR A 1 193 ? -11.196 -3.133 -7.612 1.00 97.94 193 TYR A CA 1
ATOM 1430 C C . TYR A 1 193 ? -10.925 -2.403 -8.929 1.00 97.94 193 TYR A C 1
ATOM 1432 O O . TYR A 1 193 ? -11.794 -1.720 -9.473 1.00 97.94 193 TYR A O 1
ATOM 1440 N N . ALA A 1 194 ? -9.720 -2.603 -9.451 1.00 96.31 194 ALA A N 1
ATOM 1441 C CA . ALA A 1 194 ? -9.239 -2.069 -10.710 1.00 96.31 194 ALA A CA 1
ATOM 1442 C C . ALA A 1 194 ? -9.309 -3.166 -11.794 1.00 96.31 194 ALA A C 1
ATOM 1444 O O . ALA A 1 194 ? -8.473 -4.080 -11.802 1.00 96.31 194 ALA A O 1
ATOM 1445 N N . PRO A 1 195 ? -10.306 -3.144 -12.695 1.00 95.69 195 PRO A N 1
ATOM 1446 C CA . PRO A 1 195 ? -10.409 -4.141 -13.749 1.00 95.69 195 PRO A CA 1
ATOM 1447 C C . PRO A 1 195 ? -9.370 -3.879 -14.845 1.00 95.69 195 PRO A C 1
ATOM 1449 O O . PRO A 1 195 ? -9.082 -2.741 -15.201 1.00 95.69 195 PRO A O 1
ATOM 1452 N N . TYR A 1 196 ? -8.830 -4.948 -15.425 1.00 94.94 196 TYR A N 1
ATOM 1453 C CA . TYR A 1 196 ? -7.744 -4.880 -16.412 1.00 94.94 196 TYR A CA 1
ATOM 1454 C C . TYR A 1 196 ? -8.078 -4.176 -17.730 1.00 94.94 196 TYR A C 1
ATOM 1456 O O . TYR A 1 196 ? -7.169 -3.848 -18.483 1.00 94.94 196 TYR A O 1
ATOM 1464 N N . ASN A 1 197 ? -9.356 -3.937 -18.011 1.00 91.19 197 ASN A N 1
ATOM 1465 C CA . ASN A 1 197 ? -9.815 -3.199 -19.185 1.00 91.19 197 ASN A CA 1
ATOM 1466 C C . ASN A 1 197 ? -9.872 -1.674 -18.968 1.00 91.19 197 ASN A C 1
ATOM 1468 O O . ASN A 1 197 ? -10.417 -0.966 -19.816 1.00 91.19 197 ASN A O 1
ATOM 1472 N N . VAL A 1 198 ? -9.363 -1.178 -17.839 1.00 90.44 198 VAL A N 1
ATOM 1473 C CA . VAL A 1 198 ? -9.286 0.246 -17.510 1.00 90.44 198 VAL A CA 1
ATOM 1474 C C . VAL A 1 198 ? -7.859 0.575 -17.092 1.00 90.44 198 VAL A C 1
ATOM 1476 O O . VAL A 1 198 ? -7.424 0.211 -16.001 1.00 90.44 198 VAL A O 1
ATOM 1479 N N . ASP A 1 199 ? -7.156 1.322 -17.937 1.00 91.81 199 ASP A N 1
ATOM 1480 C CA . ASP A 1 199 ? -5.881 1.919 -17.558 1.00 91.81 199 ASP A CA 1
ATOM 1481 C C . ASP A 1 199 ? -6.105 3.216 -16.785 1.00 91.81 199 ASP A C 1
ATOM 1483 O O . ASP A 1 199 ? -6.989 4.019 -17.098 1.00 91.81 199 ASP A O 1
ATOM 1487 N N . PHE A 1 200 ? -5.260 3.425 -15.781 1.00 93.81 200 PHE A N 1
ATOM 1488 C CA . PHE A 1 200 ? -5.206 4.618 -14.952 1.00 93.81 200 PHE A CA 1
ATOM 1489 C C . PHE A 1 200 ? -6.571 4.968 -14.362 1.00 93.81 200 PHE A C 1
ATOM 1491 O O . PHE A 1 200 ? -7.010 6.115 -14.429 1.00 93.81 200 PHE A O 1
ATOM 1498 N N . GLY A 1 201 ? -7.268 3.973 -13.805 1.00 94.75 201 GLY A N 1
ATOM 1499 C CA . GLY A 1 201 ? -8.627 4.133 -13.274 1.00 94.75 201 GLY A CA 1
ATOM 1500 C C . GLY A 1 201 ? -8.747 5.281 -12.265 1.00 94.75 201 GLY A C 1
ATOM 1501 O O . GLY A 1 201 ? -9.775 5.960 -12.211 1.00 94.75 201 GLY A O 1
ATOM 1502 N N . ILE A 1 202 ? -7.667 5.530 -11.518 1.00 97.50 202 ILE A N 1
ATOM 1503 C CA . ILE A 1 202 ? -7.513 6.660 -10.603 1.00 97.50 202 ILE A CA 1
ATOM 1504 C C . ILE A 1 202 ? -6.185 7.361 -10.899 1.00 97.50 202 ILE A C 1
ATOM 1506 O O . ILE A 1 202 ? -5.151 6.707 -11.068 1.00 97.50 202 ILE A O 1
ATOM 1510 N N . VAL A 1 203 ? -6.216 8.694 -10.928 1.00 98.00 203 VAL A N 1
ATOM 1511 C CA . VAL A 1 203 ? -5.047 9.543 -11.169 1.00 98.00 203 VAL A CA 1
ATOM 1512 C C . VAL A 1 203 ? -4.970 10.652 -10.126 1.00 98.00 203 VAL A C 1
ATOM 1514 O O . VAL A 1 203 ? -5.963 11.324 -9.856 1.00 98.00 203 VAL A O 1
ATOM 1517 N N . TYR A 1 204 ? -3.775 10.890 -9.591 1.00 98.00 204 TYR A N 1
ATOM 1518 C CA . TYR A 1 204 ? -3.465 12.001 -8.696 1.00 98.00 204 TYR A CA 1
ATOM 1519 C C . TYR A 1 204 ? -2.381 12.869 -9.325 1.00 98.00 204 TYR A C 1
ATOM 1521 O O . TYR A 1 204 ? -1.308 12.378 -9.663 1.00 98.00 204 TYR A O 1
ATOM 1529 N N . SER A 1 205 ? -2.652 14.160 -9.493 1.00 96.44 205 SER A N 1
ATOM 1530 C CA . SER A 1 205 ? -1.712 15.112 -10.096 1.00 96.44 205 SER A CA 1
ATOM 1531 C C . SER A 1 205 ? -1.088 16.019 -9.041 1.00 96.44 205 SER A C 1
ATOM 1533 O O . SER A 1 205 ? -1.650 16.199 -7.963 1.00 96.44 205 SER A O 1
ATOM 1535 N N . ASN A 1 206 ? 0.037 16.651 -9.379 1.00 94.00 206 ASN A N 1
ATOM 1536 C CA . ASN A 1 206 ? 0.774 17.551 -8.487 1.00 94.00 206 ASN A CA 1
ATOM 1537 C C . ASN A 1 206 ? 1.293 16.861 -7.220 1.00 94.00 206 ASN A C 1
ATOM 1539 O O . ASN A 1 206 ? 1.301 17.442 -6.133 1.00 94.00 206 ASN A O 1
ATOM 1543 N N . PHE A 1 207 ? 1.700 15.600 -7.352 1.00 95.56 207 PHE A N 1
ATOM 1544 C CA . PHE A 1 207 ? 2.359 14.885 -6.275 1.00 95.56 207 PHE A CA 1
ATOM 1545 C C . PHE A 1 207 ? 3.810 15.355 -6.139 1.00 95.56 207 PHE A C 1
ATOM 1547 O O . PHE A 1 207 ? 4.538 15.463 -7.124 1.00 95.56 207 PHE A O 1
ATOM 1554 N N . VAL A 1 208 ? 4.230 15.618 -4.904 1.00 91.69 208 VAL A N 1
ATOM 1555 C CA . VAL A 1 208 ? 5.595 16.033 -4.576 1.00 91.69 208 VAL A CA 1
ATOM 1556 C C . VAL A 1 208 ? 6.239 14.924 -3.758 1.00 91.69 208 VAL A C 1
ATOM 1558 O O . VAL A 1 208 ? 5.715 14.540 -2.714 1.00 91.69 208 VAL A O 1
ATOM 1561 N N . LEU A 1 209 ? 7.393 14.449 -4.215 1.00 89.44 209 LEU A N 1
ATOM 1562 C CA . LEU A 1 209 ? 8.214 13.453 -3.535 1.00 89.44 209 LEU A CA 1
ATOM 1563 C C . LEU A 1 209 ? 9.608 14.054 -3.326 1.00 89.44 209 LEU A C 1
ATOM 1565 O O . LEU A 1 209 ? 10.481 13.906 -4.180 1.00 89.44 209 LEU A O 1
ATOM 1569 N N . PRO A 1 210 ? 9.821 14.792 -2.226 1.00 69.88 210 PRO A N 1
ATOM 1570 C CA . PRO A 1 210 ? 10.963 15.693 -2.089 1.00 69.88 210 PRO A CA 1
ATOM 1571 C C . PRO A 1 210 ? 12.271 14.990 -1.684 1.00 69.88 210 PRO A C 1
ATOM 1573 O O . PRO A 1 210 ? 13.120 15.614 -1.054 1.00 69.88 210 PRO A O 1
ATOM 1576 N N . SER A 1 211 ? 12.450 13.705 -1.995 1.00 68.31 211 SER A N 1
ATOM 1577 C CA . SER A 1 211 ? 13.510 12.901 -1.386 1.00 68.31 211 SER A CA 1
ATOM 1578 C C . SER A 1 211 ? 14.231 11.997 -2.378 1.00 68.31 211 SER A C 1
ATOM 1580 O O . SER A 1 211 ? 13.639 11.467 -3.318 1.00 68.31 211 SER A O 1
ATOM 1582 N N . THR A 1 212 ? 15.527 11.813 -2.130 1.00 80.12 212 THR A N 1
ATOM 1583 C CA . THR A 1 212 ? 16.381 10.820 -2.793 1.00 80.12 212 THR A CA 1
ATOM 1584 C C . THR A 1 212 ? 16.303 9.444 -2.115 1.00 80.12 212 THR A C 1
ATOM 1586 O O . THR A 1 212 ? 17.004 8.505 -2.496 1.00 80.12 212 THR A O 1
ATOM 1589 N N . GLU A 1 213 ? 15.431 9.312 -1.117 1.00 89.50 213 GLU A N 1
ATOM 1590 C CA . GLU A 1 213 ? 15.023 8.069 -0.474 1.00 89.50 213 GLU A CA 1
ATOM 1591 C C . GLU A 1 213 ? 13.498 8.004 -0.337 1.00 89.50 213 GLU A C 1
ATOM 1593 O O . GLU A 1 213 ? 12.799 9.016 -0.403 1.00 89.50 213 GLU A O 1
ATOM 1598 N N . GLY A 1 214 ? 12.955 6.808 -0.154 1.00 93.31 214 GLY A N 1
ATOM 1599 C CA . GLY A 1 214 ? 11.521 6.659 0.022 1.00 93.31 214 GLY A CA 1
ATOM 1600 C C . GLY A 1 214 ? 11.038 5.226 -0.052 1.00 93.31 214 GLY A C 1
ATOM 1601 O O . GLY A 1 214 ? 11.819 4.278 -0.181 1.00 93.31 214 GLY A O 1
ATOM 1602 N N . CYS A 1 215 ? 9.725 5.084 0.073 1.00 95.38 215 CYS A N 1
ATOM 1603 C CA . CYS A 1 215 ? 9.044 3.804 0.004 1.00 95.38 215 CYS A CA 1
ATOM 1604 C C . CYS A 1 215 ? 7.654 3.976 -0.608 1.00 95.38 215 CYS A C 1
ATOM 1606 O O . CYS A 1 215 ? 6.915 4.871 -0.212 1.00 95.38 215 CYS A O 1
ATOM 1608 N N . ILE A 1 216 ? 7.289 3.109 -1.548 1.00 97.31 216 ILE A N 1
ATOM 1609 C CA . ILE A 1 216 ? 5.902 2.881 -1.964 1.00 97.31 216 ILE A CA 1
ATOM 1610 C C . ILE A 1 216 ? 5.498 1.551 -1.346 1.00 97.31 216 ILE A C 1
ATOM 1612 O O . ILE A 1 216 ? 6.182 0.563 -1.594 1.00 97.31 216 ILE A O 1
ATOM 1616 N N . GLU A 1 217 ? 4.401 1.495 -0.596 1.00 97.69 217 GLU A N 1
ATOM 1617 C CA . GLU A 1 217 ? 3.855 0.234 -0.092 1.00 97.69 217 GLU A CA 1
ATOM 1618 C C . GLU A 1 217 ? 2.337 0.161 -0.235 1.00 97.69 217 GLU A C 1
ATOM 1620 O O . GLU A 1 217 ? 1.650 1.182 -0.198 1.00 97.69 217 GLU A O 1
ATOM 1625 N N . PHE A 1 218 ? 1.815 -1.048 -0.408 1.00 98.38 218 PHE A N 1
ATOM 1626 C CA . PHE A 1 218 ? 0.382 -1.308 -0.515 1.00 98.38 218 PHE A CA 1
ATOM 1627 C C . PHE A 1 218 ? 0.086 -2.798 -0.334 1.00 98.38 218 PHE A C 1
ATOM 1629 O O . PHE A 1 218 ? 0.968 -3.655 -0.447 1.00 98.38 218 PHE A O 1
ATOM 1636 N N . TRP A 1 219 ? -1.185 -3.115 -0.112 1.00 98.12 219 TRP A N 1
ATOM 1637 C CA . TRP A 1 219 ? -1.699 -4.474 -0.220 1.00 98.12 219 TRP A CA 1
ATOM 1638 C C . TRP A 1 219 ? -2.379 -4.658 -1.570 1.00 98.12 219 TRP A C 1
ATOM 1640 O O . TRP A 1 219 ? -3.104 -3.782 -2.040 1.00 98.12 219 TRP A O 1
ATOM 1650 N N . ALA A 1 220 ? -2.173 -5.808 -2.207 1.00 97.94 220 ALA A N 1
ATOM 1651 C CA . ALA A 1 220 ? -2.921 -6.156 -3.407 1.00 97.94 220 ALA A CA 1
ATOM 1652 C C . ALA A 1 220 ? -3.147 -7.663 -3.553 1.00 97.94 220 ALA A C 1
ATOM 1654 O O . ALA A 1 220 ? -2.397 -8.488 -3.026 1.00 97.94 220 ALA A O 1
ATOM 1655 N N . LYS A 1 221 ? -4.170 -8.021 -4.327 1.00 96.25 221 LYS A N 1
ATOM 1656 C CA . LYS A 1 221 ? -4.375 -9.379 -4.844 1.00 96.25 221 LYS A CA 1
ATOM 1657 C C . LYS A 1 221 ? -4.825 -9.347 -6.297 1.00 96.25 221 LYS A C 1
ATOM 1659 O O . LYS A 1 221 ? -5.490 -8.405 -6.734 1.00 96.25 221 LYS A O 1
ATOM 1664 N N . LEU A 1 222 ? -4.476 -10.394 -7.037 1.00 97.19 222 LEU A N 1
ATOM 1665 C CA . LEU A 1 222 ? -4.877 -10.550 -8.430 1.00 97.19 222 LEU A CA 1
ATOM 1666 C C . LEU A 1 222 ? -6.242 -11.238 -8.515 1.00 97.19 222 LEU A C 1
ATOM 1668 O O . LEU A 1 222 ? -6.546 -12.148 -7.744 1.00 97.19 222 LEU A O 1
ATOM 1672 N N . VAL A 1 223 ? -7.061 -10.821 -9.476 1.00 97.44 223 VAL A N 1
ATOM 1673 C CA . VAL A 1 223 ? -8.385 -11.392 -9.741 1.00 97.44 223 VAL A CA 1
ATOM 1674 C C . VAL A 1 223 ? -8.372 -12.018 -11.124 1.00 97.44 223 VAL A C 1
ATOM 1676 O O . VAL A 1 223 ? -8.302 -11.306 -12.123 1.00 97.44 223 VAL A O 1
ATOM 1679 N N . ASN A 1 224 ? -8.461 -13.349 -11.173 1.00 96.06 224 ASN A N 1
ATOM 1680 C CA . ASN A 1 224 ? -8.429 -14.135 -12.410 1.00 96.06 224 ASN A CA 1
ATOM 1681 C C . ASN A 1 224 ? -7.282 -13.738 -13.371 1.00 96.06 224 ASN A C 1
ATOM 1683 O O . ASN A 1 224 ? -7.552 -13.499 -14.551 1.00 96.06 224 ASN A O 1
ATOM 1687 N N . PRO A 1 225 ? -6.020 -13.623 -12.902 1.00 94.50 225 PRO A N 1
ATOM 1688 C CA . PRO A 1 225 ? -4.911 -13.318 -13.798 1.00 94.50 225 PRO A CA 1
ATOM 1689 C C . PRO A 1 225 ? -4.646 -14.495 -14.753 1.00 94.50 225 PRO A C 1
ATOM 1691 O O . PRO A 1 225 ? -4.989 -15.641 -14.435 1.00 94.50 225 PRO A O 1
ATOM 1694 N N . PRO A 1 226 ? -4.002 -14.259 -15.909 1.00 93.31 226 PRO A N 1
ATOM 1695 C CA . PRO A 1 226 ? -3.495 -15.359 -16.719 1.00 93.31 226 PRO A CA 1
ATOM 1696 C C . PRO A 1 226 ? -2.462 -16.176 -15.935 1.00 93.31 226 PRO A C 1
ATOM 1698 O O . PRO A 1 226 ? -1.837 -15.690 -14.999 1.00 93.31 226 PRO A O 1
ATOM 1701 N N . VAL A 1 227 ? -2.254 -17.432 -16.333 1.00 92.12 227 VAL A N 1
ATOM 1702 C CA . VAL A 1 227 ? -1.290 -18.325 -15.660 1.00 92.12 227 VAL A CA 1
ATOM 1703 C C . VAL A 1 227 ? 0.139 -17.785 -15.762 1.00 92.12 227 VAL A C 1
ATOM 1705 O O . VAL A 1 227 ? 0.887 -17.795 -14.784 1.00 92.12 227 VAL A O 1
ATOM 1708 N N . ASN A 1 228 ? 0.511 -17.319 -16.954 1.00 92.31 228 ASN A N 1
ATOM 1709 C CA . ASN A 1 228 ? 1.829 -16.766 -17.229 1.00 92.31 228 ASN A CA 1
ATOM 1710 C C . ASN A 1 228 ? 1.768 -15.243 -17.155 1.00 92.31 228 ASN A C 1
ATOM 1712 O O . ASN A 1 228 ? 0.793 -14.638 -17.604 1.00 92.31 228 ASN A O 1
ATOM 1716 N N . ILE A 1 229 ? 2.842 -14.638 -16.667 1.00 92.19 229 ILE A N 1
ATOM 1717 C CA . ILE A 1 229 ? 3.042 -13.198 -16.762 1.00 92.19 229 ILE A CA 1
ATOM 1718 C C . ILE A 1 229 ? 3.359 -12.891 -18.238 1.00 92.19 229 ILE A C 1
ATOM 1720 O O . ILE A 1 229 ? 4.216 -13.564 -18.816 1.00 92.19 229 ILE A O 1
ATOM 1724 N N . PRO A 1 230 ? 2.665 -11.949 -18.898 1.00 90.81 230 PRO A N 1
ATOM 1725 C CA . PRO A 1 230 ? 3.010 -11.519 -20.250 1.00 90.81 230 PRO A CA 1
ATOM 1726 C C . PRO A 1 230 ? 4.157 -10.497 -20.253 1.00 90.81 230 PRO A C 1
ATOM 1728 O O . PRO A 1 230 ? 4.543 -9.945 -19.222 1.00 90.81 230 PRO A O 1
ATOM 1731 N N . VAL A 1 231 ? 4.713 -10.237 -21.438 1.00 88.25 231 VAL A N 1
ATOM 1732 C CA . VAL A 1 231 ? 5.654 -9.127 -21.646 1.00 88.25 231 VAL A CA 1
ATOM 1733 C C . VAL A 1 231 ? 4.873 -7.812 -21.687 1.00 88.25 231 VAL A C 1
ATOM 1735 O O . VAL A 1 231 ? 3.896 -7.708 -22.429 1.00 88.25 231 VAL A O 1
ATOM 1738 N N . GLY A 1 232 ? 5.329 -6.819 -20.923 1.00 87.12 232 GLY A N 1
ATOM 1739 C CA . GLY A 1 232 ? 4.692 -5.508 -20.781 1.00 87.12 232 GLY A CA 1
ATOM 1740 C C . GLY A 1 232 ? 4.152 -5.262 -19.370 1.00 87.12 232 GLY A C 1
ATOM 1741 O O . GLY A 1 232 ? 4.469 -5.992 -18.434 1.00 87.12 232 GLY A O 1
ATOM 1742 N N . ASP A 1 233 ? 3.341 -4.218 -19.223 1.00 88.62 233 ASP A N 1
ATOM 1743 C CA . ASP A 1 233 ? 2.742 -3.816 -17.946 1.00 88.62 233 ASP A CA 1
ATOM 1744 C C . ASP A 1 233 ? 1.690 -4.843 -17.504 1.00 88.62 233 ASP A C 1
ATOM 1746 O O . ASP A 1 233 ? 0.627 -4.912 -18.114 1.00 88.62 233 ASP A O 1
ATOM 1750 N N . ALA A 1 234 ? 1.961 -5.692 -16.502 1.00 90.75 234 ALA A N 1
ATOM 1751 C CA . ALA A 1 234 ? 1.141 -6.895 -16.323 1.00 90.75 234 ALA A CA 1
ATOM 1752 C C . ALA A 1 234 ? 0.894 -7.405 -14.891 1.00 90.75 234 ALA A C 1
ATOM 1754 O O . ALA A 1 234 ? 1.225 -8.553 -14.599 1.00 90.75 234 ALA A O 1
ATOM 1755 N N . PRO A 1 235 ? 0.191 -6.678 -14.014 1.00 94.06 235 PRO A N 1
ATOM 1756 C CA . PRO A 1 235 ? -0.157 -5.268 -14.115 1.00 94.06 235 PRO A CA 1
ATOM 1757 C C . PRO A 1 235 ? 0.940 -4.392 -13.501 1.00 94.06 235 PRO A C 1
ATOM 1759 O O . PRO A 1 235 ? 1.684 -4.844 -12.631 1.00 94.06 235 PRO A O 1
ATOM 1762 N N . VAL A 1 236 ? 0.990 -3.119 -13.883 1.00 95.12 236 VAL A N 1
ATOM 1763 C CA . VAL A 1 236 ? 1.560 -2.057 -13.043 1.00 95.12 236 VAL A CA 1
ATOM 1764 C C . VAL A 1 236 ? 0.512 -1.696 -12.001 1.00 95.12 236 VAL A C 1
ATOM 1766 O O . VAL A 1 236 ? -0.573 -1.247 -12.354 1.00 95.12 236 VAL A O 1
ATOM 1769 N N . PHE A 1 237 ? 0.816 -1.902 -10.723 1.00 97.00 237 PHE A N 1
ATOM 1770 C CA . PHE A 1 237 ? -0.091 -1.556 -9.626 1.00 97.00 237 PHE A CA 1
ATOM 1771 C C . PHE A 1 237 ? -0.160 -0.043 -9.438 1.00 97.00 237 PHE A C 1
ATOM 1773 O O . PHE A 1 237 ? -1.238 0.552 -9.421 1.00 97.00 237 PHE A O 1
ATOM 1780 N N . VAL A 1 238 ? 1.021 0.561 -9.326 1.00 97.06 238 VAL A N 1
ATOM 1781 C CA . VAL A 1 238 ? 1.220 1.985 -9.076 1.00 97.06 238 VAL A CA 1
ATOM 1782 C C . VAL A 1 238 ? 2.331 2.470 -9.988 1.00 97.06 238 VAL A C 1
ATOM 1784 O O . VAL A 1 238 ? 3.395 1.847 -10.054 1.00 97.06 238 VAL A O 1
ATOM 1787 N N . ARG A 1 239 ? 2.081 3.591 -10.662 1.00 94.75 239 ARG A N 1
ATOM 1788 C CA . ARG A 1 239 ? 3.065 4.343 -11.440 1.00 94.75 239 ARG A CA 1
ATOM 1789 C C . ARG A 1 239 ? 3.114 5.773 -10.927 1.00 94.75 239 ARG A C 1
ATOM 1791 O O . ARG A 1 239 ? 2.072 6.401 -10.791 1.00 94.75 239 ARG A O 1
ATOM 1798 N N . ILE A 1 240 ? 4.303 6.289 -10.657 1.00 95.00 240 ILE A N 1
ATOM 1799 C CA . ILE A 1 240 ? 4.542 7.679 -10.266 1.00 95.00 240 ILE A CA 1
ATOM 1800 C C . ILE A 1 240 ? 5.509 8.259 -11.282 1.00 95.00 240 ILE A C 1
ATOM 1802 O O . ILE A 1 240 ? 6.609 7.738 -11.396 1.00 95.00 240 ILE A O 1
ATOM 1806 N N . GLY A 1 241 ? 5.133 9.286 -12.037 1.00 92.19 241 GLY A N 1
ATOM 1807 C CA . GLY A 1 241 ? 5.991 9.792 -13.113 1.00 92.19 241 GLY A CA 1
ATOM 1808 C C . GLY A 1 241 ? 6.055 11.308 -13.212 1.00 92.19 241 GLY A C 1
ATOM 1809 O O . GLY A 1 241 ? 5.046 11.987 -13.022 1.00 92.19 241 GLY A O 1
ATOM 1810 N N . GLU A 1 242 ? 7.234 11.821 -13.566 1.00 90.94 242 GLU A N 1
ATOM 1811 C CA . GLU A 1 242 ? 7.489 13.218 -13.932 1.00 90.94 242 GLU A CA 1
ATOM 1812 C C . GLU A 1 242 ? 8.517 13.275 -15.074 1.00 90.94 242 GLU A C 1
ATOM 1814 O O . GLU A 1 242 ? 9.659 12.828 -14.941 1.00 90.94 242 GLU A O 1
ATOM 1819 N N . GLY A 1 243 ? 8.119 13.831 -16.222 1.00 87.00 243 GLY A N 1
ATOM 1820 C CA . GLY A 1 243 ? 8.976 13.872 -17.408 1.00 87.00 243 GLY A CA 1
ATOM 1821 C C . GLY A 1 243 ? 9.370 12.468 -17.878 1.00 87.00 243 GLY A C 1
ATOM 1822 O O . GLY A 1 243 ? 8.502 11.656 -18.186 1.00 87.00 243 GLY A O 1
ATOM 1823 N N . ASN A 1 244 ? 10.676 12.196 -17.936 1.00 83.00 244 ASN A N 1
ATOM 1824 C CA . ASN A 1 244 ? 11.218 10.897 -18.354 1.00 83.00 244 ASN A CA 1
ATOM 1825 C C . ASN A 1 244 ? 11.430 9.919 -17.191 1.00 83.00 244 ASN A C 1
ATOM 1827 O O . ASN A 1 244 ? 11.840 8.791 -17.441 1.00 83.00 244 ASN A O 1
ATOM 1831 N N . TYR A 1 245 ? 11.199 10.338 -15.947 1.00 85.69 245 TYR A N 1
ATOM 1832 C CA . TYR A 1 245 ? 11.456 9.536 -14.756 1.00 85.69 245 TYR A CA 1
ATOM 1833 C C . TYR A 1 245 ? 10.162 8.921 -14.230 1.00 85.69 245 TYR A C 1
ATOM 1835 O O . TYR A 1 245 ? 9.135 9.599 -14.155 1.00 85.69 245 TYR A O 1
ATOM 1843 N N . GLU A 1 246 ? 10.216 7.653 -13.833 1.00 88.12 246 GLU A N 1
ATOM 1844 C CA . GLU A 1 246 ? 9.075 6.934 -13.284 1.00 88.12 246 GLU A CA 1
ATOM 1845 C C . GLU A 1 246 ? 9.459 5.964 -12.167 1.00 88.12 246 GLU A C 1
ATOM 1847 O O . GLU A 1 246 ? 10.466 5.261 -12.231 1.00 88.12 246 GLU A O 1
ATOM 1852 N N . TYR A 1 247 ? 8.622 5.900 -11.135 1.00 90.94 247 TYR A N 1
ATOM 1853 C CA . TYR A 1 247 ? 8.657 4.866 -10.112 1.00 90.94 247 TYR A CA 1
ATOM 1854 C C . TYR A 1 247 ? 7.467 3.944 -10.325 1.00 90.94 247 TYR A C 1
ATOM 1856 O O . TYR A 1 247 ? 6.333 4.408 -10.448 1.00 90.94 247 TYR A O 1
ATOM 1864 N N . ARG A 1 248 ? 7.700 2.634 -10.386 1.00 90.56 248 ARG A N 1
ATOM 1865 C CA . ARG A 1 248 ? 6.622 1.666 -10.621 1.00 90.56 248 ARG A CA 1
ATOM 1866 C C . ARG A 1 248 ? 6.856 0.349 -9.909 1.00 90.56 248 ARG A C 1
ATOM 1868 O O . ARG A 1 248 ? 7.987 -0.125 -9.822 1.00 90.56 248 ARG A O 1
ATOM 1875 N N . VAL A 1 249 ? 5.758 -0.249 -9.462 1.00 93.81 249 VAL A N 1
ATOM 1876 C CA . VAL A 1 249 ? 5.698 -1.634 -8.983 1.00 93.81 249 VAL A CA 1
ATOM 1877 C C . VAL A 1 249 ? 4.780 -2.392 -9.925 1.00 93.81 249 VAL A C 1
ATOM 1879 O O . VAL A 1 249 ? 3.613 -2.023 -10.081 1.00 93.81 249 VAL A O 1
ATOM 1882 N N . LEU A 1 250 ? 5.308 -3.414 -10.590 1.00 93.31 250 LEU A N 1
ATOM 1883 C CA . LEU A 1 250 ? 4.593 -4.141 -11.634 1.00 93.31 250 LEU A CA 1
ATOM 1884 C C . LEU A 1 250 ? 4.968 -5.613 -11.678 1.00 93.31 250 LEU A C 1
ATOM 1886 O O . LEU A 1 250 ? 5.984 -6.008 -11.130 1.00 93.31 250 LEU A O 1
ATOM 1890 N N . PHE A 1 251 ? 4.199 -6.408 -12.404 1.00 92.56 251 PHE A N 1
ATOM 1891 C CA . PHE A 1 251 ? 4.670 -7.687 -12.927 1.00 92.56 251 PHE A CA 1
ATOM 1892 C C . PHE A 1 251 ? 5.017 -7.550 -14.412 1.00 92.56 251 PHE A C 1
ATOM 1894 O O . PHE A 1 251 ? 4.320 -6.841 -15.140 1.00 92.56 251 PHE A O 1
ATOM 1901 N N . ASN A 1 252 ? 6.081 -8.220 -14.859 1.00 89.62 252 ASN A N 1
ATOM 1902 C CA . ASN A 1 252 ? 6.476 -8.266 -16.268 1.00 89.62 252 ASN A CA 1
ATOM 1903 C C . ASN A 1 252 ? 7.309 -9.528 -16.568 1.00 89.62 252 ASN A C 1
ATOM 1905 O O . ASN A 1 252 ? 8.159 -9.928 -15.776 1.00 89.62 252 ASN A O 1
ATOM 1909 N N . ALA A 1 253 ? 7.091 -10.178 -17.712 1.00 87.38 253 ALA A N 1
ATOM 1910 C CA . ALA A 1 253 ? 7.912 -11.311 -18.150 1.00 87.38 253 ALA A CA 1
ATOM 1911 C C . ALA A 1 253 ? 9.289 -10.909 -18.700 1.00 87.38 253 ALA A C 1
ATOM 1913 O O . ALA A 1 253 ? 10.163 -11.768 -18.827 1.00 87.38 253 ALA A O 1
ATOM 1914 N N . ASN A 1 254 ? 9.456 -9.634 -19.057 1.00 83.38 254 ASN A N 1
ATOM 1915 C CA . ASN A 1 254 ? 10.711 -9.026 -19.476 1.00 83.38 254 ASN A CA 1
ATOM 1916 C C . ASN A 1 254 ? 10.682 -7.521 -19.169 1.00 83.38 254 ASN A C 1
ATOM 1918 O O . ASN A 1 254 ? 10.031 -6.747 -19.873 1.00 83.38 254 ASN A O 1
ATOM 1922 N N . ASP A 1 255 ? 11.407 -7.108 -18.135 1.00 74.69 255 ASP A N 1
ATOM 1923 C CA . ASP A 1 255 ? 11.502 -5.718 -17.675 1.00 74.69 255 ASP A CA 1
ATOM 1924 C C . ASP A 1 255 ? 12.288 -4.782 -18.618 1.00 74.69 255 ASP A C 1
ATOM 1926 O O . ASP A 1 255 ? 12.356 -3.578 -18.369 1.00 74.69 255 ASP A O 1
ATOM 1930 N N . GLY A 1 256 ? 12.861 -5.321 -19.701 1.00 72.81 256 GLY A N 1
ATOM 1931 C CA . GLY A 1 256 ? 13.684 -4.592 -20.665 1.00 72.81 256 GLY A CA 1
ATOM 1932 C C . GLY A 1 256 ? 15.176 -4.563 -20.325 1.00 72.81 256 GLY A C 1
ATOM 1933 O O . GLY A 1 256 ? 15.966 -4.136 -21.163 1.00 72.81 256 GLY A O 1
ATOM 1934 N N . VAL A 1 257 ? 15.580 -5.065 -19.153 1.00 69.44 257 VAL A N 1
ATOM 1935 C CA . VAL A 1 257 ? 16.985 -5.143 -18.708 1.00 69.44 257 VAL A CA 1
ATOM 1936 C C . VAL A 1 257 ? 17.423 -6.566 -18.327 1.00 69.44 257 VAL A C 1
ATOM 1938 O O . VAL A 1 257 ? 18.528 -6.776 -17.826 1.00 69.44 257 VAL A O 1
ATOM 1941 N N . GLY A 1 258 ? 16.612 -7.560 -18.706 1.00 68.00 258 GLY A N 1
ATOM 1942 C CA . GLY A 1 258 ? 16.946 -8.987 -18.668 1.00 68.00 258 GLY A CA 1
ATOM 1943 C C . GLY A 1 258 ? 16.288 -9.767 -17.532 1.00 68.00 258 GLY A C 1
ATOM 1944 O O . GLY A 1 258 ? 16.629 -10.929 -17.328 1.00 68.00 258 GLY A O 1
ATOM 1945 N N . GLY A 1 259 ? 15.353 -9.157 -16.810 1.00 76.44 259 GLY A N 1
ATOM 1946 C CA . GLY A 1 259 ? 14.700 -9.716 -15.637 1.00 76.44 259 GLY A CA 1
ATOM 1947 C C . GLY A 1 259 ? 13.198 -9.890 -15.824 1.00 76.44 259 GLY A C 1
ATOM 1948 O O . GLY A 1 259 ? 12.600 -9.399 -16.783 1.00 76.44 259 GLY A O 1
ATOM 1949 N N . SER A 1 260 ? 12.575 -10.635 -14.916 1.00 82.69 260 SER A N 1
ATOM 1950 C CA . SER A 1 260 ? 11.162 -10.993 -14.996 1.00 82.69 260 SER A CA 1
ATOM 1951 C C . SER A 1 260 ? 10.528 -11.195 -13.614 1.00 82.69 260 SER A C 1
ATOM 1953 O O . SER A 1 260 ? 11.200 -11.274 -12.583 1.00 82.69 260 SER A O 1
ATOM 1955 N N . GLY A 1 261 ? 9.206 -11.329 -13.595 1.00 89.31 261 GLY A N 1
ATOM 1956 C CA . GLY A 1 261 ? 8.429 -11.592 -12.394 1.00 89.31 261 GLY A CA 1
ATOM 1957 C C . GLY A 1 261 ? 7.857 -10.320 -11.789 1.00 89.31 261 GLY A C 1
ATOM 1958 O O . GLY A 1 261 ? 7.293 -9.512 -12.521 1.00 89.31 261 GLY A O 1
ATOM 1959 N N . LEU A 1 262 ? 7.947 -10.172 -10.465 1.00 90.81 262 LEU A N 1
ATOM 1960 C CA . LEU A 1 262 ? 7.604 -8.926 -9.789 1.00 90.81 262 LEU A CA 1
ATOM 1961 C C . LEU A 1 262 ? 8.788 -7.973 -9.960 1.00 90.81 262 LEU A C 1
ATOM 1963 O O . LEU A 1 262 ? 9.929 -8.306 -9.640 1.00 90.81 262 LEU A O 1
ATOM 1967 N N . CYS A 1 263 ? 8.493 -6.798 -10.487 1.00 87.69 263 CYS A N 1
ATOM 1968 C CA . CYS A 1 263 ? 9.448 -5.791 -10.877 1.00 87.69 263 CYS A CA 1
ATOM 1969 C C . CYS A 1 263 ? 9.218 -4.488 -10.104 1.00 87.69 263 CYS A C 1
ATOM 1971 O O . CYS A 1 263 ? 8.084 -4.062 -9.876 1.00 87.69 263 CYS A O 1
ATOM 1973 N N . GLY A 1 264 ? 10.312 -3.830 -9.740 1.00 87.38 264 GLY A N 1
ATOM 1974 C CA . GLY A 1 264 ? 10.337 -2.448 -9.278 1.00 87.38 264 GLY A CA 1
ATOM 1975 C C . GLY A 1 264 ? 11.178 -1.613 -10.232 1.00 87.38 264 GLY A C 1
ATOM 1976 O O . GLY A 1 264 ? 12.147 -2.122 -10.791 1.00 87.38 264 GLY A O 1
ATOM 1977 N N . ASN A 1 265 ? 10.842 -0.343 -10.418 1.00 83.75 265 ASN A N 1
ATOM 1978 C CA . ASN A 1 265 ? 11.698 0.605 -11.124 1.00 83.75 265 ASN A CA 1
ATOM 1979 C C . ASN A 1 265 ? 11.725 1.939 -10.380 1.00 83.75 265 ASN A C 1
ATOM 1981 O O . ASN A 1 265 ? 10.688 2.365 -9.877 1.00 83.75 265 ASN A O 1
ATOM 1985 N N . VAL A 1 266 ? 12.908 2.550 -10.299 1.00 83.38 266 VAL A N 1
ATOM 1986 C CA . VAL A 1 266 ? 13.146 3.860 -9.676 1.00 83.38 266 VAL A CA 1
ATOM 1987 C C . VAL A 1 266 ? 14.104 4.659 -10.568 1.00 83.38 266 VAL A C 1
ATOM 1989 O O . VAL A 1 266 ? 15.264 4.793 -10.200 1.00 83.38 266 VAL A O 1
ATOM 1992 N N . HIS A 1 267 ? 13.687 5.076 -11.777 1.00 77.69 267 HIS A N 1
ATOM 1993 C CA . HIS A 1 267 ? 14.427 5.984 -12.688 1.00 77.69 267 HIS A CA 1
ATOM 1994 C C . HIS A 1 267 ? 13.666 6.155 -14.032 1.00 77.69 267 HIS A C 1
ATOM 1996 O O . HIS A 1 267 ? 12.462 5.966 -14.104 1.00 77.69 267 HIS A O 1
ATOM 2002 N N . ALA A 1 268 ? 14.347 6.514 -15.124 1.00 66.69 268 ALA A N 1
ATOM 2003 C CA . ALA A 1 268 ? 13.803 6.518 -16.471 1.00 66.69 268 ALA A CA 1
ATOM 2004 C C . ALA A 1 268 ? 13.500 5.113 -17.019 1.00 66.69 268 ALA A C 1
ATOM 2006 O O . ALA A 1 268 ? 14.246 4.150 -16.803 1.00 66.69 268 ALA A O 1
ATOM 2007 N N . SER A 1 269 ? 12.415 5.021 -17.792 1.00 55.69 269 SER A N 1
ATOM 2008 C CA . SER A 1 269 ? 12.004 3.809 -18.502 1.00 55.69 269 SER A CA 1
ATOM 2009 C C . SER A 1 269 ? 13.095 3.357 -19.484 1.00 55.69 269 SER A C 1
ATOM 2011 O O . SER A 1 269 ? 13.462 4.117 -20.377 1.00 55.69 269 SER A O 1
ATOM 2013 N N . GLY A 1 270 ? 13.587 2.122 -19.348 1.00 52.44 270 GLY A N 1
ATOM 2014 C CA . GLY A 1 270 ? 14.588 1.522 -20.247 1.00 52.44 270 GLY A CA 1
ATOM 2015 C C . GLY A 1 270 ? 16.047 1.615 -19.780 1.00 52.44 270 GLY A C 1
ATOM 2016 O O . GLY A 1 270 ? 16.842 0.788 -20.207 1.00 52.44 270 GLY A O 1
ATOM 2017 N N . ASP A 1 271 ? 16.364 2.521 -18.848 1.00 49.50 271 ASP A N 1
ATOM 2018 C CA . ASP A 1 271 ? 17.721 2.740 -18.303 1.00 49.50 271 ASP A CA 1
ATOM 2019 C C . ASP A 1 271 ? 17.739 2.751 -16.759 1.00 49.50 271 ASP A C 1
ATOM 2021 O O . ASP A 1 271 ? 18.623 3.329 -16.129 1.00 49.50 271 ASP A O 1
ATOM 2025 N N . GLY A 1 272 ? 16.711 2.196 -16.111 1.00 50.28 272 GLY A N 1
ATOM 2026 C CA . GLY A 1 272 ? 16.499 2.376 -14.674 1.00 50.28 272 GLY A CA 1
ATOM 2027 C C . GLY A 1 272 ? 16.992 1.257 -13.767 1.00 50.28 272 GLY A C 1
ATOM 2028 O O . GLY A 1 272 ? 17.242 0.141 -14.218 1.00 50.28 272 GLY A O 1
ATOM 2029 N N . LEU A 1 273 ? 17.057 1.557 -12.460 1.00 55.34 273 LEU A N 1
ATOM 2030 C CA . LEU A 1 273 ? 17.201 0.566 -11.386 1.00 55.34 273 LEU A CA 1
ATOM 2031 C C . LEU A 1 273 ? 16.001 -0.369 -11.412 1.00 55.34 273 LEU A C 1
ATOM 2033 O O . LEU A 1 273 ? 14.991 -0.124 -10.753 1.00 55.34 273 LEU A O 1
ATOM 2037 N N . ALA A 1 274 ? 16.085 -1.410 -12.226 1.00 58.00 274 ALA A N 1
ATOM 2038 C CA . ALA A 1 274 ? 15.100 -2.460 -12.232 1.00 58.00 274 ALA A CA 1
ATOM 2039 C C . ALA A 1 274 ? 15.458 -3.461 -11.138 1.00 58.00 274 ALA A C 1
ATOM 2041 O O . ALA A 1 274 ? 16.582 -3.942 -11.045 1.00 58.00 274 ALA A O 1
ATOM 2042 N N . MET A 1 275 ? 14.496 -3.761 -10.286 1.00 64.44 275 MET A N 1
ATOM 2043 C CA . MET A 1 275 ? 14.558 -4.889 -9.369 1.00 64.44 275 MET A CA 1
ATOM 2044 C C . MET A 1 275 ? 13.613 -5.928 -9.921 1.00 64.44 275 MET A C 1
ATOM 2046 O O . MET A 1 275 ? 12.500 -5.574 -10.285 1.00 64.44 275 MET A O 1
ATOM 2050 N N . VAL A 1 276 ? 14.021 -7.185 -9.952 1.00 63.06 276 VAL A N 1
ATOM 2051 C CA . VAL A 1 276 ? 13.182 -8.284 -10.436 1.00 63.06 276 VAL A CA 1
ATOM 2052 C C . VAL A 1 276 ? 13.211 -9.417 -9.441 1.00 63.06 276 VAL A C 1
ATOM 2054 O O . VAL A 1 276 ? 14.191 -9.552 -8.725 1.00 63.06 276 VAL A O 1
ATOM 2057 N N . THR A 1 277 ? 12.184 -10.250 -9.389 1.00 60.06 277 THR A N 1
ATOM 2058 C CA . THR A 1 277 ? 12.232 -11.470 -8.573 1.00 60.06 277 THR A CA 1
ATOM 2059 C C . THR A 1 277 ? 12.929 -12.622 -9.284 1.00 60.06 277 THR A C 1
ATOM 2061 O O . THR A 1 277 ? 13.401 -13.545 -8.627 1.00 60.06 277 THR A O 1
ATOM 2064 N N . LEU A 1 278 ? 13.009 -12.592 -10.619 1.00 56.81 278 LEU A N 1
ATOM 2065 C CA . LEU A 1 278 ? 13.562 -13.676 -11.429 1.00 56.81 278 LEU A CA 1
ATOM 2066 C C . LEU A 1 278 ? 14.517 -13.130 -12.499 1.00 56.81 278 LEU A C 1
ATOM 2068 O O . LEU A 1 278 ? 14.246 -12.127 -13.153 1.00 56.81 278 LEU A O 1
ATOM 2072 N N . ALA A 1 279 ? 15.652 -13.807 -12.686 1.00 54.38 279 ALA A N 1
ATOM 2073 C CA . ALA A 1 279 ? 16.728 -13.381 -13.591 1.00 54.38 279 ALA A CA 1
ATOM 2074 C C . ALA A 1 279 ? 16.571 -13.876 -15.047 1.00 54.38 279 ALA A C 1
ATOM 2076 O O . ALA A 1 279 ? 17.446 -13.634 -15.873 1.00 54.38 279 ALA A O 1
ATOM 2077 N N . THR A 1 280 ? 15.498 -14.608 -15.368 1.00 59.06 280 THR A N 1
ATOM 2078 C CA . THR A 1 280 ? 15.243 -15.190 -16.700 1.00 59.06 280 THR A CA 1
ATOM 2079 C C . THR A 1 280 ? 13.752 -15.165 -17.034 1.00 59.06 280 THR A C 1
ATOM 2081 O O . THR A 1 280 ? 12.922 -15.285 -16.135 1.00 59.06 280 THR A O 1
ATOM 2084 N N . GLY A 1 281 ? 13.394 -15.004 -18.312 1.00 56.38 281 GLY A N 1
ATOM 2085 C CA . GLY A 1 281 ? 11.998 -14.888 -18.763 1.00 56.38 281 GLY A CA 1
ATOM 2086 C C . GLY A 1 281 ? 11.170 -16.179 -18.654 1.00 56.38 281 GLY A C 1
ATOM 2087 O O . GLY A 1 281 ? 11.718 -17.269 -18.515 1.00 56.38 281 GLY A O 1
ATOM 2088 N N . GLY A 1 282 ? 9.842 -16.046 -18.775 1.00 60.62 282 GLY A N 1
ATOM 2089 C CA . GLY A 1 282 ? 8.893 -17.176 -18.767 1.00 60.62 282 GLY A CA 1
ATOM 2090 C C . GLY A 1 282 ? 8.219 -17.465 -17.420 1.00 60.62 282 GLY A C 1
ATOM 2091 O O . GLY A 1 282 ? 7.969 -18.623 -17.101 1.00 60.62 282 GLY A O 1
ATOM 2092 N N . SER A 1 283 ? 7.925 -16.426 -16.641 1.00 75.94 283 SER A N 1
ATOM 2093 C CA . SER A 1 283 ? 7.494 -16.547 -15.243 1.00 75.94 283 SER A CA 1
ATOM 2094 C C . SER A 1 283 ? 5.980 -16.681 -15.083 1.00 75.94 283 SER A C 1
ATOM 2096 O O . SER A 1 283 ? 5.205 -16.021 -15.782 1.00 75.94 283 SER A O 1
ATOM 2098 N N . ARG A 1 284 ? 5.544 -17.499 -14.123 1.00 90.00 284 ARG A N 1
ATOM 2099 C CA . ARG A 1 284 ? 4.148 -17.553 -13.670 1.00 90.00 284 ARG A CA 1
ATOM 2100 C C . ARG A 1 284 ? 3.977 -16.713 -12.417 1.00 90.00 284 ARG A C 1
ATOM 2102 O O . ARG A 1 284 ? 4.888 -16.617 -11.599 1.00 90.00 284 ARG A O 1
ATOM 2109 N N . TYR A 1 285 ? 2.777 -16.175 -12.203 1.00 90.81 285 TYR A N 1
ATOM 2110 C CA . TYR A 1 285 ? 2.474 -15.503 -10.933 1.00 90.81 285 TYR A CA 1
ATOM 2111 C C . TYR A 1 285 ? 2.658 -16.446 -9.738 1.00 90.81 285 TYR A C 1
ATOM 2113 O O . TYR A 1 285 ? 3.116 -16.014 -8.686 1.00 90.81 285 TYR A O 1
ATOM 2121 N N . SER A 1 286 ? 2.352 -17.738 -9.908 1.00 90.38 286 SER A N 1
ATOM 2122 C CA . SER A 1 286 ? 2.507 -18.765 -8.870 1.00 90.38 286 SER A CA 1
ATOM 2123 C C . SER A 1 286 ? 3.951 -18.996 -8.436 1.00 90.38 286 SER A C 1
ATOM 2125 O O . SER A 1 286 ? 4.172 -19.466 -7.327 1.00 90.38 286 SER A O 1
ATOM 2127 N N . ASP A 1 287 ? 4.924 -18.668 -9.287 1.00 86.94 287 ASP A N 1
ATOM 2128 C CA . ASP A 1 287 ? 6.344 -18.853 -8.971 1.00 86.94 287 ASP A CA 1
ATOM 2129 C C . ASP A 1 287 ? 6.845 -17.772 -7.996 1.00 86.94 287 ASP A C 1
ATOM 2131 O O . ASP A 1 287 ? 7.913 -17.906 -7.406 1.00 86.94 287 ASP A O 1
ATOM 2135 N N . ILE A 1 288 ? 6.072 -16.693 -7.833 1.00 88.12 288 ILE A N 1
ATOM 2136 C CA . ILE A 1 288 ? 6.427 -15.504 -7.048 1.00 88.12 288 ILE A CA 1
ATOM 2137 C C . ILE A 1 288 ? 5.479 -15.357 -5.856 1.00 88.12 288 ILE A C 1
ATOM 2139 O O . ILE A 1 288 ? 5.907 -15.098 -4.736 1.00 88.12 288 ILE A O 1
ATOM 2143 N N . LEU A 1 289 ? 4.180 -15.553 -6.087 1.00 90.38 289 LEU A N 1
ATOM 2144 C CA . LEU A 1 289 ? 3.120 -15.453 -5.086 1.00 90.38 289 LEU A CA 1
ATOM 2145 C C . LEU A 1 289 ? 2.874 -16.818 -4.433 1.00 90.38 289 LEU A C 1
ATOM 2147 O O . LEU A 1 289 ? 1.820 -17.429 -4.617 1.00 90.38 289 LEU A O 1
ATOM 2151 N N . SER A 1 290 ? 3.861 -17.300 -3.674 1.00 74.69 290 SER A N 1
ATOM 2152 C CA . SER A 1 290 ? 3.852 -18.628 -3.033 1.00 74.69 290 SER A CA 1
ATOM 2153 C C . SER A 1 290 ? 2.707 -18.833 -2.037 1.00 74.69 290 SER A C 1
ATOM 2155 O O . SER A 1 290 ? 2.238 -19.954 -1.858 1.00 74.69 290 SER A O 1
ATOM 2157 N N . SER A 1 291 ? 2.210 -17.753 -1.431 1.00 74.38 291 SER A N 1
ATOM 2158 C CA . SER A 1 291 ? 1.032 -17.762 -0.559 1.00 74.38 291 SER A CA 1
ATOM 2159 C C . SER A 1 291 ? -0.271 -18.023 -1.320 1.00 74.38 291 SER A C 1
ATOM 2161 O O . SER A 1 291 ? -1.280 -18.314 -0.690 1.00 74.38 291 SER A O 1
ATOM 2163 N N . GLY A 1 292 ? -0.267 -17.919 -2.652 1.00 84.44 292 GLY A N 1
ATOM 2164 C CA . GLY A 1 292 ? -1.427 -18.039 -3.527 1.00 84.44 292 GLY A CA 1
ATOM 2165 C C . GLY A 1 292 ? -1.609 -16.793 -4.395 1.00 84.44 292 GLY A C 1
ATOM 2166 O O . GLY A 1 292 ? -1.639 -15.666 -3.906 1.00 84.44 292 GLY A O 1
ATOM 2167 N N . VAL A 1 293 ? -1.802 -16.999 -5.700 1.00 86.94 293 VAL A N 1
ATOM 2168 C CA . VAL A 1 293 ? -1.912 -15.922 -6.706 1.00 86.94 293 VAL A CA 1
ATOM 2169 C C . VAL A 1 293 ? -3.062 -14.945 -6.417 1.00 86.94 293 VAL A C 1
ATOM 2171 O O . VAL A 1 293 ? -2.964 -13.755 -6.708 1.00 86.94 293 VAL A O 1
ATOM 2174 N N . THR A 1 294 ? -4.151 -15.439 -5.829 1.00 91.62 294 THR A N 1
ATOM 2175 C CA . THR A 1 294 ? -5.349 -14.653 -5.499 1.00 91.62 294 THR A CA 1
ATOM 2176 C C . THR A 1 294 ? -5.398 -14.208 -4.037 1.00 91.62 294 THR A C 1
ATOM 2178 O O . THR A 1 294 ? -6.404 -13.640 -3.610 1.00 91.62 294 THR A O 1
ATOM 2181 N N . ASN A 1 295 ? -4.350 -14.476 -3.254 1.00 95.00 295 ASN A N 1
ATOM 2182 C CA . ASN A 1 295 ? -4.278 -14.059 -1.860 1.00 95.00 295 ASN A CA 1
ATOM 2183 C C . ASN A 1 295 ? -3.771 -12.622 -1.740 1.00 95.00 295 ASN A C 1
ATOM 2185 O O . ASN A 1 295 ? -3.116 -12.085 -2.636 1.00 95.00 295 ASN A O 1
ATOM 2189 N N . TRP A 1 296 ? -4.105 -11.992 -0.615 1.00 96.19 296 TRP A N 1
ATOM 2190 C CA . TRP A 1 296 ? -3.556 -10.691 -0.262 1.00 96.19 296 TRP A CA 1
ATOM 2191 C C . TRP A 1 296 ? -2.054 -10.807 -0.040 1.00 96.19 296 TRP A C 1
ATOM 2193 O O . TRP A 1 296 ? -1.607 -11.608 0.777 1.00 96.19 296 TRP A O 1
ATOM 2203 N N . ASN A 1 297 ? -1.302 -9.983 -0.757 1.00 95.81 297 ASN A N 1
ATOM 2204 C CA . ASN A 1 297 ? 0.132 -9.842 -0.593 1.00 95.81 297 ASN A CA 1
ATOM 2205 C C . ASN A 1 297 ? 0.459 -8.371 -0.330 1.00 95.81 297 ASN A C 1
ATOM 2207 O O . ASN A 1 297 ? -0.176 -7.477 -0.897 1.00 95.81 297 ASN A O 1
ATOM 2211 N N . HIS A 1 298 ? 1.434 -8.131 0.539 1.00 96.44 298 HIS A N 1
ATOM 2212 C CA . HIS A 1 298 ? 2.008 -6.808 0.754 1.00 96.44 298 HIS A CA 1
ATOM 2213 C C . HIS A 1 298 ? 3.165 -6.610 -0.218 1.00 96.44 298 HIS A C 1
ATOM 2215 O O . HIS A 1 298 ? 4.018 -7.487 -0.355 1.00 96.44 298 HIS A O 1
ATOM 2221 N N . TYR A 1 299 ? 3.182 -5.471 -0.894 1.00 97.00 299 TYR A N 1
ATOM 2222 C CA . TYR A 1 299 ? 4.228 -5.092 -1.831 1.00 97.00 299 TYR A CA 1
ATOM 2223 C C . TYR A 1 299 ? 4.863 -3.809 -1.331 1.00 97.00 299 TYR A C 1
ATOM 2225 O O . TYR A 1 299 ? 4.144 -2.874 -0.973 1.00 97.00 299 TYR A O 1
ATOM 2233 N N . ALA A 1 300 ? 6.191 -3.732 -1.364 1.00 96.75 300 ALA A N 1
ATOM 2234 C CA . ALA A 1 300 ? 6.868 -2.465 -1.153 1.00 96.75 300 ALA A CA 1
ATOM 2235 C C . ALA A 1 300 ? 8.101 -2.291 -2.035 1.00 96.75 300 ALA A C 1
ATOM 2237 O O . ALA A 1 300 ? 8.887 -3.213 -2.234 1.00 96.75 300 ALA A O 1
ATOM 2238 N N . LEU A 1 301 ? 8.279 -1.080 -2.547 1.00 94.06 301 LEU A N 1
ATOM 2239 C CA . LEU A 1 301 ? 9.461 -0.643 -3.273 1.00 94.06 301 LEU A CA 1
ATOM 2240 C C . LEU A 1 301 ? 10.147 0.441 -2.456 1.00 94.06 301 LEU A C 1
ATOM 2242 O O . LEU A 1 301 ? 9.562 1.493 -2.226 1.00 94.06 301 LEU A O 1
ATOM 2246 N N . VAL A 1 302 ? 11.382 0.181 -2.041 1.00 93.19 302 VAL A N 1
ATOM 2247 C CA . VAL A 1 302 ? 12.154 1.050 -1.149 1.00 93.19 302 VAL A CA 1
ATOM 2248 C C . VAL A 1 302 ? 13.419 1.493 -1.864 1.00 93.19 302 VAL A C 1
ATOM 2250 O O . VAL A 1 302 ? 14.091 0.657 -2.465 1.00 93.19 302 VAL A O 1
ATOM 2253 N N . TRP A 1 303 ? 13.779 2.771 -1.779 1.00 90.12 303 TRP A N 1
ATOM 2254 C CA . TRP A 1 303 ? 15.007 3.293 -2.378 1.00 90.12 303 TRP A CA 1
ATOM 2255 C C . TRP A 1 303 ? 15.744 4.270 -1.472 1.00 90.12 303 TRP A C 1
ATOM 2257 O O . TRP A 1 303 ? 15.151 4.886 -0.586 1.00 90.12 303 TRP A O 1
ATOM 2267 N N . ARG A 1 304 ? 17.050 4.393 -1.719 1.00 88.19 304 ARG A N 1
ATOM 2268 C CA . ARG A 1 304 ? 18.001 5.248 -1.010 1.00 88.19 304 ARG A CA 1
ATOM 2269 C C . ARG A 1 304 ? 19.166 5.631 -1.913 1.00 88.19 304 ARG A C 1
ATOM 2271 O O . ARG A 1 304 ? 19.873 4.754 -2.405 1.00 88.19 304 ARG A O 1
ATOM 2278 N N . SER A 1 305 ? 19.435 6.923 -2.079 1.00 82.12 305 SER A N 1
ATOM 2279 C CA . SER A 1 305 ? 20.584 7.403 -2.865 1.00 82.12 305 SER A CA 1
ATOM 2280 C C . SER A 1 305 ? 21.945 7.007 -2.294 1.00 82.12 305 SER A C 1
ATOM 2282 O O . SER A 1 305 ? 22.892 6.790 -3.050 1.00 82.12 305 SER A O 1
ATOM 2284 N N . ASP A 1 306 ? 22.061 6.904 -0.969 1.00 83.44 306 ASP A N 1
ATOM 2285 C CA . ASP A 1 306 ? 23.286 6.455 -0.295 1.00 83.44 306 ASP A CA 1
ATOM 2286 C C . ASP A 1 306 ? 23.460 4.928 -0.320 1.00 83.44 306 ASP A C 1
ATOM 2288 O O . ASP A 1 306 ? 24.551 4.429 -0.050 1.00 83.44 306 ASP A O 1
ATOM 2292 N N . GLY A 1 307 ? 22.422 4.203 -0.739 1.00 83.75 307 GLY A N 1
ATOM 2293 C CA . GLY A 1 307 ? 22.401 2.752 -0.794 1.00 83.75 307 GLY A CA 1
ATOM 2294 C C . GLY A 1 307 ? 22.097 2.084 0.544 1.00 83.75 307 GLY A C 1
ATOM 2295 O O . GLY A 1 307 ? 21.962 2.710 1.592 1.00 83.75 307 GLY A O 1
ATOM 2296 N N . PHE A 1 308 ? 21.957 0.769 0.476 1.00 84.56 308 PHE A N 1
ATOM 2297 C CA . PHE A 1 308 ? 21.808 -0.131 1.604 1.00 84.56 308 PHE A CA 1
ATOM 2298 C C . PHE A 1 308 ? 23.141 -0.828 1.916 1.00 84.56 308 PHE A C 1
ATOM 2300 O O . PHE A 1 308 ? 24.138 -0.668 1.213 1.00 84.56 308 PHE A O 1
ATOM 2307 N N . GLU A 1 309 ? 23.160 -1.650 2.963 1.00 84.19 309 GLU A N 1
ATOM 2308 C CA . GLU A 1 309 ? 24.360 -2.325 3.479 1.00 84.19 309 GLU A CA 1
ATOM 2309 C C . GLU A 1 309 ? 25.029 -3.253 2.453 1.00 84.19 309 GLU A C 1
ATOM 2311 O O . GLU A 1 309 ? 26.227 -3.512 2.522 1.00 84.19 309 GLU A O 1
ATOM 2316 N N . ASP A 1 310 ? 24.251 -3.750 1.494 1.00 78.00 310 ASP A N 1
ATOM 2317 C CA . ASP A 1 310 ? 24.704 -4.602 0.392 1.00 78.00 310 ASP A CA 1
ATOM 2318 C C . ASP A 1 310 ? 25.096 -3.810 -0.868 1.00 78.00 310 ASP A C 1
ATOM 2320 O O . ASP A 1 310 ? 25.360 -4.404 -1.914 1.00 78.00 310 ASP A O 1
ATOM 2324 N N . GLY A 1 311 ? 25.129 -2.478 -0.778 1.00 78.12 311 GLY A N 1
ATOM 2325 C CA . GLY A 1 311 ? 25.488 -1.569 -1.862 1.00 78.12 311 GLY A CA 1
ATOM 2326 C C . GLY A 1 311 ? 24.373 -1.293 -2.872 1.00 78.12 311 GLY A C 1
ATOM 2327 O O . GLY A 1 311 ? 24.575 -0.458 -3.751 1.00 78.12 311 GLY A O 1
ATOM 2328 N N . ARG A 1 312 ? 23.205 -1.944 -2.761 1.00 79.06 312 ARG A N 1
ATOM 2329 C CA . ARG A 1 312 ? 22.047 -1.667 -3.629 1.00 79.06 312 ARG A CA 1
ATOM 2330 C C . ARG A 1 312 ? 21.389 -0.355 -3.233 1.00 79.06 312 ARG A C 1
ATOM 2332 O O . ARG A 1 312 ? 21.356 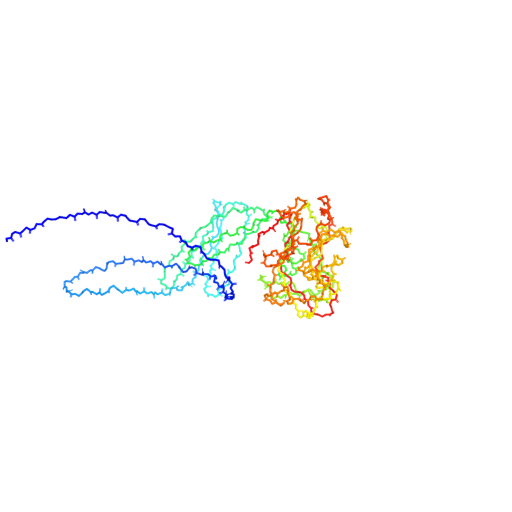-0.026 -2.056 1.00 79.06 312 ARG A O 1
ATOM 2339 N N . ARG A 1 313 ? 20.775 0.354 -4.175 1.00 82.81 313 ARG A N 1
ATOM 2340 C CA . ARG A 1 313 ? 20.016 1.587 -3.904 1.00 82.81 313 ARG A CA 1
ATOM 2341 C C . ARG A 1 313 ? 18.513 1.438 -3.928 1.00 82.81 313 ARG A C 1
ATOM 2343 O O . ARG A 1 313 ? 17.810 2.352 -3.514 1.00 82.81 313 ARG A O 1
ATOM 2350 N N . ALA A 1 314 ? 18.015 0.294 -4.374 1.00 86.19 314 ALA A N 1
ATOM 2351 C CA . ALA A 1 314 ? 16.599 -0.012 -4.336 1.00 86.19 314 ALA A CA 1
ATOM 2352 C C . ALA A 1 314 ? 16.367 -1.489 -3.986 1.00 86.19 314 ALA A C 1
ATOM 2354 O O . ALA A 1 314 ? 17.158 -2.371 -4.334 1.00 86.19 314 ALA A O 1
ATOM 2355 N N . ARG A 1 315 ? 15.288 -1.756 -3.251 1.00 88.38 315 ARG A N 1
ATOM 2356 C CA . ARG A 1 315 ? 14.871 -3.086 -2.808 1.00 88.38 315 ARG A CA 1
ATOM 2357 C C . ARG A 1 315 ? 13.381 -3.257 -3.051 1.00 88.38 315 ARG A C 1
ATOM 2359 O O . ARG A 1 315 ? 12.588 -2.356 -2.782 1.00 88.38 315 ARG A O 1
ATOM 2366 N N . LEU A 1 316 ? 13.022 -4.446 -3.515 1.00 90.62 316 LEU A N 1
ATOM 2367 C CA . LEU A 1 316 ? 11.640 -4.861 -3.677 1.00 90.62 316 LEU A C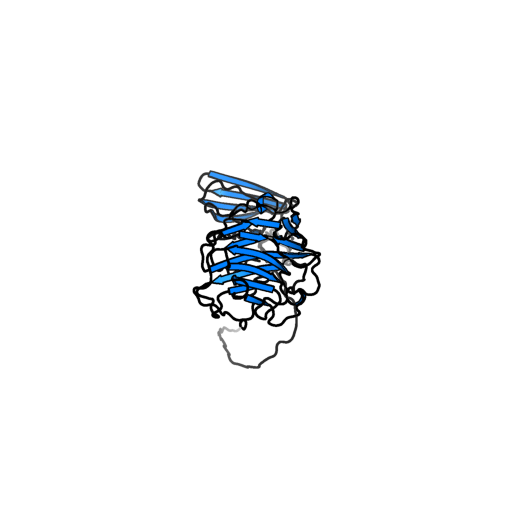A 1
ATOM 2368 C C . LEU A 1 316 ? 11.307 -5.860 -2.578 1.00 90.62 316 LEU A C 1
ATOM 2370 O O . LEU A 1 316 ? 12.040 -6.833 -2.379 1.00 90.62 316 LEU A O 1
ATOM 2374 N N . TYR A 1 317 ? 10.219 -5.595 -1.877 1.00 93.06 317 TYR A N 1
ATOM 2375 C CA . TYR A 1 317 ? 9.705 -6.401 -0.790 1.00 93.06 317 TYR A CA 1
ATOM 2376 C C . TYR A 1 317 ? 8.372 -7.020 -1.193 1.00 93.06 317 TYR A C 1
ATOM 2378 O O . TYR A 1 317 ? 7.509 -6.354 -1.768 1.00 93.06 317 TYR A O 1
ATOM 2386 N N . LEU A 1 318 ? 8.212 -8.292 -0.849 1.00 93.44 318 LEU A N 1
ATOM 2387 C CA . LEU A 1 318 ? 6.962 -9.030 -0.941 1.00 93.44 318 LEU A CA 1
ATOM 2388 C C . LEU A 1 318 ? 6.714 -9.679 0.416 1.00 93.44 318 LEU A C 1
ATOM 2390 O O . LEU A 1 318 ? 7.564 -10.418 0.912 1.00 93.44 318 LEU A O 1
ATOM 2394 N N . ASN A 1 319 ? 5.570 -9.382 1.029 1.00 92.88 319 ASN A N 1
ATOM 2395 C CA . ASN A 1 319 ? 5.215 -9.848 2.372 1.00 92.88 319 ASN A CA 1
ATOM 2396 C C . ASN A 1 319 ? 6.344 -9.593 3.387 1.00 92.88 319 ASN A C 1
ATOM 2398 O O . ASN A 1 319 ? 6.721 -10.468 4.164 1.00 92.88 319 ASN A O 1
ATOM 2402 N N . GLY A 1 320 ? 6.926 -8.388 3.331 1.00 91.25 320 GLY A N 1
ATOM 2403 C CA . GLY A 1 320 ? 7.985 -7.941 4.243 1.00 91.25 320 GLY A CA 1
ATOM 2404 C C . GLY A 1 320 ? 9.363 -8.558 4.004 1.00 91.25 320 GLY A C 1
ATOM 2405 O O . GLY A 1 320 ? 10.313 -8.177 4.682 1.00 91.25 320 GLY A O 1
ATOM 2406 N N . GLN A 1 321 ? 9.511 -9.458 3.031 1.00 90.69 321 GLN A N 1
ATOM 2407 C CA . GLN A 1 321 ? 10.789 -10.075 2.680 1.00 90.69 321 GLN A CA 1
ATOM 2408 C C . GLN A 1 321 ? 11.368 -9.444 1.417 1.00 90.69 321 GLN A C 1
ATOM 2410 O O . GLN A 1 321 ? 10.639 -9.195 0.459 1.00 90.69 321 GLN A O 1
ATOM 2415 N N . VAL A 1 322 ? 12.684 -9.212 1.388 1.00 89.19 322 VAL A N 1
ATOM 2416 C CA . VAL A 1 322 ? 13.370 -8.748 0.173 1.00 89.19 322 VAL A CA 1
ATOM 2417 C C . VAL A 1 322 ? 13.352 -9.867 -0.865 1.00 89.19 322 VAL A C 1
ATOM 2419 O O . VAL A 1 322 ? 13.896 -10.941 -0.622 1.00 89.19 322 VAL A O 1
ATOM 2422 N N . VAL A 1 323 ? 12.766 -9.604 -2.031 1.00 86.44 323 VAL A N 1
ATOM 2423 C CA . VAL A 1 323 ? 12.633 -10.587 -3.121 1.00 86.44 323 VAL A CA 1
ATOM 2424 C C . VAL A 1 323 ? 13.469 -10.260 -4.352 1.00 86.44 323 VAL A C 1
ATOM 2426 O O . VAL A 1 323 ? 13.580 -11.084 -5.256 1.00 86.44 323 VAL A O 1
ATOM 2429 N N . SER A 1 324 ? 14.100 -9.085 -4.395 1.00 76.50 324 SER A N 1
ATOM 2430 C CA . SER A 1 324 ? 15.078 -8.780 -5.434 1.00 76.50 324 SER A CA 1
ATOM 2431 C C . SER A 1 324 ? 16.413 -9.491 -5.147 1.00 76.50 324 SER A C 1
ATOM 2433 O O . SER A 1 324 ? 16.984 -9.293 -4.065 1.00 76.50 324 SER A O 1
ATOM 2435 N N . PRO A 1 325 ? 16.950 -10.312 -6.073 1.00 69.38 325 PRO A N 1
ATOM 2436 C CA . PRO A 1 325 ? 18.215 -10.999 -5.883 1.00 69.38 325 PRO A CA 1
ATOM 2437 C C . PRO A 1 325 ? 19.366 -9.990 -5.882 1.00 69.38 325 PRO A C 1
ATOM 2439 O O . PRO A 1 325 ? 19.342 -8.976 -6.581 1.00 69.38 325 PRO A O 1
ATOM 2442 N N . SER A 1 326 ? 20.406 -10.284 -5.103 1.00 60.00 326 SER A N 1
ATOM 2443 C CA . SER A 1 326 ? 21.592 -9.428 -4.958 1.00 60.00 326 SER A CA 1
ATOM 2444 C C . SER A 1 326 ? 22.436 -9.312 -6.233 1.00 60.00 326 SER A C 1
ATOM 2446 O O . SER A 1 326 ? 23.243 -8.398 -6.350 1.00 60.00 326 SER A O 1
ATOM 2448 N N . SER A 1 327 ? 22.260 -10.225 -7.192 1.00 52.81 327 SER A N 1
ATOM 2449 C CA . SER A 1 327 ? 23.033 -10.292 -8.436 1.00 52.81 327 SER A CA 1
ATOM 2450 C C . SER A 1 327 ? 22.520 -9.380 -9.554 1.00 52.81 327 SER A C 1
ATOM 2452 O O . SER A 1 327 ? 23.132 -9.334 -10.621 1.00 52.81 327 SER A O 1
ATOM 2454 N N . TYR A 1 328 ? 21.380 -8.713 -9.361 1.00 59.62 328 TYR A N 1
ATOM 2455 C CA . TYR A 1 328 ? 20.753 -7.908 -10.404 1.00 59.62 328 TYR A CA 1
ATOM 2456 C C . TYR A 1 328 ? 21.212 -6.447 -10.331 1.00 59.62 328 TYR A C 1
ATOM 2458 O O . TYR A 1 328 ? 21.378 -5.891 -9.247 1.00 59.62 328 TYR A O 1
ATOM 2466 N N . ARG A 1 329 ? 21.518 -5.867 -11.496 1.00 55.19 329 ARG A N 1
ATOM 2467 C CA . ARG A 1 329 ? 22.415 -4.713 -11.625 1.00 55.19 329 ARG A CA 1
ATOM 2468 C C . ARG A 1 329 ? 21.837 -3.424 -11.031 1.00 55.19 329 ARG A C 1
ATOM 2470 O O . ARG A 1 329 ? 20.811 -2.935 -11.486 1.00 55.19 329 ARG A O 1
ATOM 2477 N N . ASP A 1 330 ? 22.599 -2.807 -10.135 1.00 59.59 330 ASP A N 1
ATOM 2478 C CA . ASP A 1 330 ? 22.521 -1.375 -9.838 1.00 59.59 330 ASP A CA 1
ATOM 2479 C C . ASP A 1 330 ? 23.470 -0.656 -10.814 1.00 59.59 330 ASP A C 1
ATOM 2481 O O . ASP A 1 330 ? 24.665 -0.511 -10.557 1.00 59.59 330 ASP A O 1
ATOM 2485 N N . THR A 1 331 ? 22.999 -0.361 -12.031 1.00 54.47 331 THR A N 1
ATOM 2486 C CA . THR A 1 331 ? 23.838 0.291 -13.057 1.00 54.47 331 THR A CA 1
ATOM 2487 C C . THR A 1 331 ? 23.933 1.804 -12.897 1.00 54.47 331 THR A C 1
ATOM 2489 O O . THR A 1 331 ? 24.674 2.426 -13.657 1.00 54.47 331 THR A O 1
ATOM 2492 N N . LEU A 1 332 ? 23.193 2.406 -11.961 1.00 56.16 332 LEU A N 1
ATOM 2493 C CA . LEU A 1 332 ? 23.135 3.858 -11.813 1.00 56.16 332 LEU A CA 1
ATOM 2494 C C . LEU A 1 332 ? 24.134 4.379 -10.773 1.00 56.16 332 LEU A C 1
ATOM 2496 O O . LEU A 1 332 ? 24.544 3.689 -9.837 1.00 56.16 332 LEU A O 1
ATOM 2500 N N . GLY A 1 333 ? 24.549 5.631 -10.940 1.00 54.72 333 GLY A N 1
ATOM 2501 C CA . GLY A 1 333 ? 25.327 6.387 -9.968 1.00 54.72 333 GLY A CA 1
ATOM 2502 C C . GLY A 1 333 ? 24.455 6.968 -8.837 1.00 54.72 333 GLY A C 1
ATOM 2503 O O . GLY A 1 333 ? 23.232 7.022 -8.943 1.00 54.72 333 GLY A O 1
ATOM 2504 N N . PRO A 1 334 ? 25.060 7.410 -7.715 1.00 51.22 334 PRO A N 1
ATOM 2505 C CA . PRO A 1 334 ? 24.314 7.888 -6.541 1.00 51.22 334 PRO A CA 1
ATOM 2506 C C . PRO A 1 334 ? 23.494 9.165 -6.767 1.00 51.22 334 PRO A C 1
ATOM 2508 O O . PRO A 1 334 ? 22.597 9.451 -5.979 1.00 51.22 334 PRO A O 1
ATOM 2511 N N . ALA A 1 335 ? 23.786 9.926 -7.824 1.00 55.59 335 ALA A N 1
ATOM 2512 C CA . ALA A 1 335 ? 23.085 11.161 -8.178 1.00 55.59 335 ALA A CA 1
ATOM 2513 C C . ALA A 1 335 ? 21.825 10.934 -9.037 1.00 55.59 335 ALA A C 1
ATOM 2515 O O . ALA A 1 335 ? 21.150 11.901 -9.381 1.00 55.59 335 ALA A O 1
ATOM 2516 N N . ASP A 1 336 ? 21.507 9.681 -9.376 1.00 69.88 336 ASP A N 1
ATOM 2517 C CA . ASP A 1 336 ? 20.549 9.373 -10.440 1.00 69.88 336 ASP A CA 1
ATOM 2518 C C . ASP A 1 336 ? 19.139 9.044 -9.928 1.00 69.88 336 ASP A C 1
ATOM 2520 O O . ASP A 1 336 ? 18.260 8.792 -10.736 1.00 69.88 336 ASP A O 1
ATOM 2524 N N . ILE A 1 337 ? 18.877 9.043 -8.615 1.00 78.75 337 ILE A N 1
ATOM 2525 C CA . ILE A 1 337 ? 17.519 8.821 -8.084 1.00 78.75 337 ILE A CA 1
ATOM 2526 C C . ILE A 1 337 ? 16.807 10.176 -7.929 1.00 78.75 337 ILE A C 1
ATOM 2528 O O . ILE A 1 337 ? 17.150 10.933 -7.015 1.00 78.75 337 ILE A O 1
ATOM 2532 N N . PRO A 1 338 ? 15.834 10.519 -8.797 1.00 80.44 338 PRO A N 1
ATOM 2533 C CA . PRO A 1 338 ? 15.232 11.845 -8.809 1.00 80.44 338 PRO A CA 1
ATOM 2534 C C . PRO A 1 338 ? 14.167 11.999 -7.718 1.00 80.44 338 PRO A C 1
ATOM 2536 O O . PRO A 1 338 ? 13.300 11.146 -7.542 1.00 80.44 338 PRO A O 1
ATOM 2539 N N . GLY A 1 339 ? 14.159 13.140 -7.035 1.00 86.81 339 GLY A N 1
ATOM 2540 C CA . GLY A 1 339 ? 12.934 13.600 -6.383 1.00 86.81 339 GLY A CA 1
ATOM 2541 C C . GLY A 1 339 ? 11.901 14.037 -7.427 1.00 86.81 339 GLY A C 1
ATOM 2542 O O . GLY A 1 339 ? 12.256 14.357 -8.563 1.00 86.81 339 GLY A O 1
ATOM 2543 N N . PHE A 1 340 ? 10.634 14.108 -7.027 1.00 91.00 340 PHE A N 1
ATOM 2544 C CA . PHE A 1 340 ? 9.565 14.667 -7.853 1.00 91.00 340 PHE A CA 1
ATOM 2545 C C . PHE A 1 340 ? 9.053 15.982 -7.280 1.00 91.00 340 PHE A C 1
ATOM 2547 O O . PHE A 1 340 ? 8.784 16.095 -6.082 1.00 91.00 340 PHE A O 1
ATOM 2554 N N . THR A 1 341 ? 8.882 16.971 -8.149 1.00 91.88 341 THR A N 1
ATOM 2555 C CA . THR A 1 341 ? 8.295 18.273 -7.810 1.00 91.88 341 THR A CA 1
ATOM 2556 C C . THR A 1 341 ? 6.865 18.414 -8.308 1.00 91.88 341 THR A C 1
ATOM 2558 O O . THR A 1 341 ? 6.127 19.255 -7.797 1.00 91.88 341 THR A O 1
ATOM 2561 N N . ASN A 1 342 ? 6.472 17.603 -9.292 1.00 93.88 342 ASN A N 1
ATOM 2562 C CA . ASN A 1 342 ? 5.152 17.660 -9.900 1.00 93.88 342 ASN A CA 1
ATOM 2563 C C . ASN A 1 342 ? 4.779 16.337 -10.591 1.00 93.88 342 ASN A C 1
ATOM 2565 O O . ASN A 1 342 ? 4.370 16.312 -11.755 1.00 93.88 342 ASN A O 1
ATOM 2569 N N . ALA A 1 343 ? 4.948 15.223 -9.887 1.00 95.12 343 ALA A N 1
ATOM 2570 C CA . ALA A 1 343 ? 4.634 13.911 -10.422 1.00 95.12 343 ALA A CA 1
ATOM 2571 C C . ALA A 1 343 ? 3.127 13.646 -10.511 1.00 95.12 343 ALA A C 1
ATOM 2573 O O . ALA A 1 343 ? 2.285 14.282 -9.864 1.00 95.12 343 ALA A O 1
ATOM 2574 N N . VAL A 1 344 ? 2.804 12.637 -11.311 1.00 97.06 344 VAL A N 1
ATOM 2575 C CA . VAL A 1 344 ? 1.475 12.043 -11.412 1.00 97.06 344 VAL A CA 1
ATOM 2576 C C . VAL A 1 344 ? 1.527 10.629 -10.851 1.00 97.06 344 VAL A C 1
ATOM 2578 O O . VAL A 1 344 ? 2.334 9.829 -11.314 1.00 97.06 344 VAL A O 1
ATOM 2581 N N . ILE A 1 345 ? 0.654 10.317 -9.893 1.00 97.94 345 ILE A N 1
ATOM 2582 C CA . ILE A 1 345 ? 0.406 8.946 -9.432 1.00 97.94 345 ILE A CA 1
ATOM 2583 C C . ILE A 1 345 ? -0.749 8.377 -10.258 1.00 97.94 345 ILE A C 1
ATOM 2585 O O . ILE A 1 345 ? -1.808 8.997 -10.353 1.00 97.94 345 ILE A O 1
ATOM 2589 N N . GLN A 1 346 ? -0.565 7.199 -10.839 1.00 97.62 346 GLN A N 1
ATOM 2590 C CA . GLN A 1 346 ? -1.564 6.496 -11.633 1.00 97.62 346 GLN A CA 1
ATOM 2591 C C . GLN A 1 346 ? -1.758 5.083 -11.081 1.00 97.62 346 GLN A C 1
ATOM 2593 O O . GLN A 1 346 ? -0.782 4.365 -10.838 1.00 97.62 346 GLN A O 1
ATOM 2598 N N . ILE A 1 347 ? -3.018 4.694 -10.885 1.00 97.38 347 ILE A N 1
ATOM 2599 C CA . ILE A 1 347 ? -3.391 3.377 -10.365 1.00 97.38 347 ILE A CA 1
ATOM 2600 C C . ILE A 1 347 ? -3.881 2.498 -11.503 1.00 97.38 347 ILE A C 1
ATOM 2602 O O . ILE A 1 347 ? -4.846 2.843 -12.189 1.00 97.38 347 ILE A O 1
ATOM 2606 N N . LEU A 1 348 ? -3.235 1.339 -11.609 1.00 95.94 348 LEU A N 1
ATOM 2607 C CA . LEU A 1 348 ? -3.381 0.333 -12.651 1.00 95.94 348 LEU A CA 1
ATOM 2608 C C . LEU A 1 348 ? -2.931 0.792 -14.048 1.00 95.94 348 LEU A C 1
ATOM 2610 O O . LEU A 1 348 ? -3.429 1.766 -14.596 1.00 95.94 348 LEU A O 1
ATOM 2614 N N . GLN A 1 349 ? -2.043 0.017 -14.658 1.00 94.75 349 GLN A N 1
ATOM 2615 C CA . GLN A 1 349 ? -1.850 -0.042 -16.108 1.00 94.75 349 GLN A CA 1
ATOM 2616 C C . GLN A 1 349 ? -1.606 -1.496 -16.482 1.00 94.75 349 GLN A C 1
ATOM 2618 O O . GLN A 1 349 ? -0.868 -2.186 -15.770 1.00 94.75 349 GLN A O 1
ATOM 2623 N N . ASN A 1 350 ? -2.246 -1.999 -17.535 1.00 94.50 350 ASN A N 1
ATOM 2624 C CA . ASN A 1 350 ? -2.216 -3.434 -17.764 1.00 94.50 350 ASN A CA 1
ATOM 2625 C C . ASN A 1 350 ? -2.439 -3.864 -19.229 1.00 94.50 350 ASN A C 1
ATOM 2627 O O . ASN A 1 350 ? -3.343 -3.392 -19.906 1.00 94.50 350 ASN A O 1
ATOM 2631 N N . VAL A 1 351 ? -1.671 -4.859 -19.687 1.00 93.81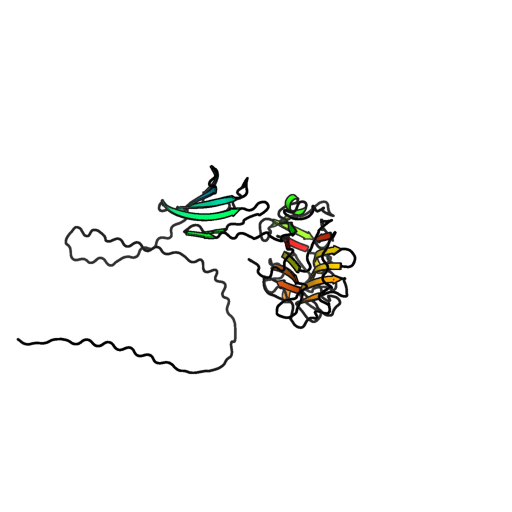 351 VAL A N 1
ATOM 2632 C CA . VAL A 1 351 ? -1.776 -5.454 -21.036 1.00 93.81 351 VAL A CA 1
ATOM 2633 C C . VAL A 1 351 ? -2.760 -6.627 -21.134 1.00 93.81 351 VAL A C 1
ATOM 2635 O O . VAL A 1 351 ? -3.137 -7.037 -22.230 1.00 93.81 351 VAL A O 1
ATOM 2638 N N . ASN A 1 352 ? -3.168 -7.211 -20.005 1.00 92.00 352 ASN A N 1
ATOM 2639 C CA . ASN A 1 352 ? -4.131 -8.316 -19.970 1.00 92.00 352 ASN A CA 1
ATOM 2640 C C . ASN A 1 352 ? -5.546 -7.853 -20.358 1.00 92.00 352 ASN A C 1
ATOM 2642 O O . ASN A 1 352 ? -6.002 -6.804 -19.927 1.00 92.00 352 ASN A O 1
ATOM 2646 N N . SER A 1 353 ? -6.299 -8.675 -21.091 1.00 88.00 353 SER A N 1
ATOM 2647 C CA . SER A 1 353 ? -7.656 -8.323 -21.544 1.00 88.00 353 SER A CA 1
ATOM 2648 C C . SER A 1 353 ? -8.778 -8.650 -20.550 1.00 88.00 353 SER A C 1
ATOM 2650 O O . SER A 1 353 ? -9.920 -8.246 -20.757 1.00 88.00 353 SER A O 1
ATOM 2652 N N . SER A 1 354 ? -8.502 -9.438 -19.509 1.00 92.31 354 SER A N 1
ATOM 2653 C CA . SER A 1 354 ? -9.514 -9.927 -18.563 1.00 92.31 354 SER A CA 1
ATOM 2654 C C . SER A 1 354 ? -8.922 -10.190 -17.189 1.00 92.31 354 SER A C 1
ATOM 2656 O O . SER A 1 354 ? -7.825 -10.739 -17.107 1.00 92.31 354 SER A O 1
ATOM 2658 N N . GLY A 1 355 ? -9.681 -9.884 -16.139 1.00 95.38 355 GLY A N 1
ATOM 2659 C CA . GLY A 1 355 ? -9.242 -9.981 -14.750 1.00 95.38 355 GLY A CA 1
ATOM 2660 C C . GLY A 1 355 ? -9.170 -8.602 -14.103 1.00 95.38 355 GLY A C 1
ATOM 2661 O O . GLY A 1 355 ? -9.820 -7.655 -14.554 1.00 95.38 355 GLY A O 1
ATOM 2662 N N . GLY A 1 356 ? -8.401 -8.485 -13.031 1.00 96.81 356 GLY A N 1
ATOM 2663 C CA . GLY A 1 356 ? -8.167 -7.209 -12.372 1.00 96.81 356 GLY A CA 1
ATOM 2664 C C . GLY A 1 356 ? -7.226 -7.323 -11.186 1.0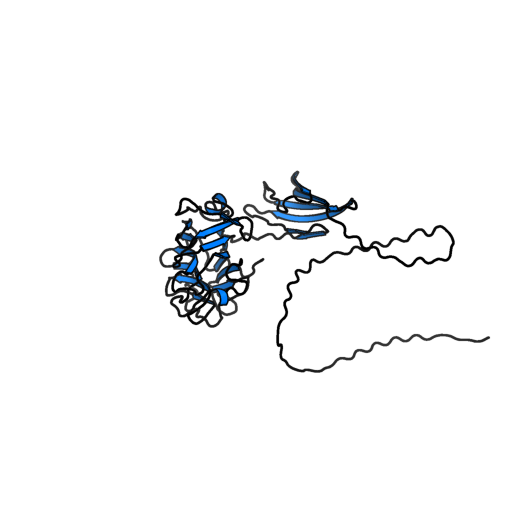0 96.81 356 GLY A C 1
ATOM 2665 O O . GLY A 1 356 ? -6.690 -8.388 -10.878 1.00 96.81 356 GLY A O 1
ATOM 2666 N N . VAL A 1 357 ? -7.073 -6.206 -10.497 1.00 97.50 357 VAL A N 1
ATOM 2667 C CA . VAL A 1 357 ? -6.370 -6.089 -9.223 1.00 97.50 357 VAL A CA 1
ATOM 2668 C C . VAL A 1 357 ? -7.349 -5.560 -8.197 1.00 97.50 357 VAL A C 1
ATOM 2670 O O . VAL A 1 357 ? -8.170 -4.703 -8.507 1.00 97.50 357 VAL A O 1
ATOM 2673 N N . ILE A 1 358 ? -7.251 -6.048 -6.970 1.00 98.19 358 ILE A N 1
ATOM 2674 C CA . ILE A 1 358 ? -7.817 -5.346 -5.822 1.00 98.19 358 ILE A CA 1
ATOM 2675 C C . ILE A 1 358 ? -6.631 -4.758 -5.062 1.00 98.19 358 ILE A C 1
ATOM 2677 O O . ILE A 1 358 ? -5.736 -5.518 -4.695 1.00 98.19 358 ILE A O 1
ATOM 2681 N N . ILE A 1 359 ? -6.602 -3.433 -4.905 1.00 98.38 359 ILE A N 1
ATOM 2682 C CA . ILE A 1 359 ? -5.531 -2.676 -4.242 1.00 98.38 359 ILE A CA 1
ATOM 2683 C C . ILE A 1 359 ? -6.086 -1.954 -3.018 1.00 98.38 359 ILE A C 1
ATOM 2685 O O . ILE A 1 359 ? -7.193 -1.418 -3.050 1.00 98.38 359 ILE A O 1
ATOM 2689 N N . ASP A 1 360 ? -5.305 -1.963 -1.951 1.00 98.06 360 ASP A N 1
ATOM 2690 C CA . ASP A 1 360 ? -5.688 -1.481 -0.635 1.00 98.06 360 ASP A CA 1
ATOM 2691 C C . ASP A 1 360 ? -4.493 -0.783 0.029 1.00 98.06 360 ASP A C 1
ATOM 2693 O O . ASP A 1 360 ? -3.335 -1.137 -0.230 1.00 98.06 360 ASP A O 1
ATOM 2697 N N . GLU A 1 361 ? -4.772 0.185 0.901 1.00 96.31 361 GLU A N 1
ATOM 2698 C CA . GLU A 1 361 ? -3.783 0.753 1.820 1.00 96.31 361 GLU A CA 1
ATOM 2699 C C . GLU A 1 361 ? -2.506 1.338 1.156 1.00 96.31 361 GLU A C 1
ATOM 2701 O O . GLU A 1 361 ? -1.398 1.167 1.678 1.00 96.31 361 GLU A O 1
ATOM 2706 N N . LEU A 1 362 ? -2.626 2.048 0.022 1.00 98.25 362 LEU A N 1
ATOM 2707 C CA . LEU A 1 362 ? -1.470 2.644 -0.669 1.00 98.25 362 LEU A CA 1
ATOM 2708 C C . LEU A 1 362 ? -0.870 3.799 0.129 1.00 98.25 362 LEU A C 1
ATOM 2710 O O . LEU A 1 362 ? -1.491 4.854 0.270 1.00 98.25 362 LEU A O 1
ATOM 2714 N N . ARG A 1 363 ? 0.379 3.624 0.558 1.00 96.62 363 ARG A N 1
ATOM 2715 C CA . ARG A 1 363 ? 1.186 4.614 1.273 1.00 96.62 363 ARG A CA 1
ATOM 2716 C C . ARG A 1 363 ? 2.465 4.930 0.502 1.00 96.62 363 ARG A C 1
ATOM 2718 O O . ARG A 1 363 ? 3.094 4.040 -0.071 1.00 96.62 363 ARG A O 1
ATOM 2725 N N . ILE A 1 364 ? 2.869 6.199 0.522 1.00 97.00 364 ILE A N 1
ATOM 2726 C CA . ILE A 1 364 ? 4.163 6.642 -0.012 1.00 97.00 364 ILE A CA 1
ATOM 2727 C C . ILE A 1 364 ? 4.896 7.443 1.055 1.00 97.00 364 ILE A C 1
ATOM 2729 O O . ILE A 1 364 ? 4.373 8.433 1.570 1.00 97.00 364 ILE A O 1
ATOM 2733 N N . TRP A 1 365 ? 6.128 7.050 1.344 1.00 94.88 365 TRP A N 1
ATOM 2734 C CA . TRP A 1 365 ? 6.987 7.630 2.367 1.00 94.88 365 TRP A CA 1
ATOM 2735 C C . TRP A 1 365 ? 8.179 8.351 1.737 1.00 94.88 365 TRP A C 1
ATOM 2737 O O . TRP A 1 365 ? 8.735 7.889 0.742 1.00 94.88 365 TRP A O 1
ATOM 2747 N N . SER A 1 366 ? 8.611 9.453 2.349 1.00 92.31 366 SER A N 1
ATOM 2748 C CA . SER A 1 366 ? 9.807 10.220 1.981 1.00 92.31 366 SER A CA 1
ATOM 2749 C C . SER A 1 366 ? 11.095 9.696 2.621 1.00 92.31 366 SER A C 1
ATOM 2751 O O . SER A 1 366 ? 12.114 10.378 2.557 1.00 92.31 366 SER A O 1
ATOM 2753 N N . TYR A 1 367 ? 11.035 8.541 3.285 1.00 90.94 367 TYR A N 1
ATOM 2754 C CA . TYR A 1 367 ? 12.180 7.842 3.860 1.00 90.94 367 TYR A CA 1
ATOM 2755 C C . TYR A 1 367 ? 12.140 6.363 3.475 1.00 90.94 367 TYR A C 1
ATOM 2757 O O . TYR A 1 367 ? 11.083 5.804 3.160 1.00 90.94 367 TYR A O 1
ATOM 2765 N N . ALA A 1 368 ? 13.294 5.711 3.527 1.00 91.62 368 ALA A N 1
ATOM 2766 C CA . ALA A 1 368 ? 13.416 4.300 3.197 1.00 91.62 368 ALA A CA 1
ATOM 2767 C C . ALA A 1 368 ? 12.903 3.378 4.312 1.00 91.62 368 ALA A C 1
ATOM 2769 O O . ALA A 1 368 ? 13.672 2.847 5.117 1.00 91.62 368 ALA A O 1
ATOM 2770 N N . LYS A 1 369 ? 11.585 3.167 4.351 1.00 91.94 369 LYS A N 1
ATOM 2771 C CA . LYS A 1 369 ? 10.939 2.218 5.264 1.00 91.94 369 LYS A CA 1
ATOM 2772 C C . LYS A 1 369 ? 11.291 0.775 4.887 1.00 91.94 369 LYS A C 1
ATOM 2774 O O . LYS A 1 369 ? 10.885 0.299 3.833 1.00 91.94 369 LYS A O 1
ATOM 2779 N N . THR A 1 370 ? 12.020 0.078 5.759 1.00 89.12 370 THR A N 1
ATOM 2780 C CA . THR A 1 370 ? 12.448 -1.326 5.566 1.00 89.12 370 THR A CA 1
ATOM 2781 C C . THR A 1 370 ? 11.837 -2.307 6.568 1.00 89.12 370 THR A C 1
ATOM 2783 O O . THR A 1 370 ? 12.074 -3.509 6.460 1.00 89.12 370 THR A O 1
ATOM 2786 N N . ASN A 1 371 ? 11.057 -1.812 7.532 1.00 86.25 371 ASN A N 1
ATOM 2787 C CA . ASN A 1 371 ? 10.315 -2.620 8.494 1.00 86.25 371 ASN A CA 1
ATOM 2788 C C . ASN A 1 371 ? 8.811 -2.424 8.263 1.00 86.25 371 ASN A C 1
ATOM 2790 O O . ASN A 1 371 ? 8.333 -1.288 8.221 1.00 86.25 371 ASN A O 1
ATOM 2794 N N . PHE A 1 372 ? 8.084 -3.527 8.108 1.00 85.44 372 PHE A N 1
ATOM 2795 C CA . PHE A 1 372 ? 6.662 -3.541 7.789 1.00 85.44 372 PHE A CA 1
ATOM 2796 C C . PHE A 1 372 ? 5.914 -4.338 8.858 1.00 85.44 372 PHE A C 1
ATOM 2798 O O . PHE A 1 372 ? 6.188 -5.521 9.053 1.00 85.44 372 PHE A O 1
ATOM 2805 N N . SER A 1 373 ? 4.968 -3.693 9.540 1.00 73.88 373 SER A N 1
ATOM 2806 C CA . SER A 1 373 ? 4.021 -4.366 10.434 1.00 73.88 373 SER A CA 1
ATOM 2807 C C . SER A 1 373 ? 2.895 -4.961 9.584 1.00 73.88 373 SER A C 1
ATOM 2809 O O . SER A 1 373 ? 2.004 -4.227 9.154 1.00 73.88 373 SER A O 1
ATOM 2811 N N . LEU A 1 374 ? 2.986 -6.257 9.273 1.00 74.56 374 LEU A N 1
ATOM 2812 C CA . LEU A 1 374 ? 2.086 -6.956 8.340 1.00 74.56 374 LEU A CA 1
ATOM 2813 C C . LEU A 1 374 ? 0.842 -7.562 8.992 1.00 74.56 374 LEU A C 1
ATOM 2815 O O . LEU A 1 374 ? 0.915 -7.943 10.181 1.00 74.56 374 LEU A O 1
#

Radius of gyration: 28.77 Å; chains: 1; bounding box: 55×65×97 Å

InterPro domains:
  IPR013320 Concanavalin A-like lectin/glucanase domain superfamily [SSF49899] (141-370)